Protein AF-A0A0B7MX35-F1 (afdb_monomer)

Sequence (330 aa):
MATKLFKTEFAVDMTCQSCVSDVTKILGKLPGVTSFDVDLNEKKVLVEGTAPPSAISRALKDTGRTVIVRGQGVPDGQGHSGAAVCIFDCYGTDPTATLPTGKSGLARFIQVDDETCLIDLTIQGLSPGKHGIHIHEAGDISEGWRSTGDHFNPTNVAHGDGVHDGHIGDLGNVIVDENGWGDLVVESSRVKVWDIIGRSIVVTEKEDDLKSTTTDGNSGDGILCGIIARSAGAFENTKLVCACSGNTLWEEAQATANTFIVTFKKDTPENVIDEHIKKVEDAGGKIEHRYNAAIKGFSYMGGESVSALSSSEHVESIEADGEVKTQTTA

Structure (mmCIF, N/CA/C/O backbone):
data_AF-A0A0B7MX35-F1
#
_entry.id   AF-A0A0B7MX35-F1
#
loop_
_atom_site.group_PDB
_atom_site.id
_atom_site.type_symbol
_atom_site.label_atom_id
_atom_site.label_alt_id
_atom_site.label_comp_id
_atom_site.label_asym_id
_atom_site.label_entity_id
_atom_site.label_seq_id
_atom_site.pdbx_PDB_ins_code
_atom_site.Cartn_x
_atom_site.Cartn_y
_atom_site.Cartn_z
_atom_site.occupancy
_atom_site.B_iso_or_equiv
_atom_site.auth_seq_id
_atom_site.auth_comp_id
_atom_site.auth_asym_id
_atom_site.auth_atom_id
_atom_site.pdbx_PDB_model_num
ATOM 1 N N . MET A 1 1 ? -10.286 -3.380 -8.061 1.00 66.44 1 MET A N 1
ATOM 2 C CA . MET A 1 1 ? -10.734 -4.669 -7.477 1.00 66.44 1 MET A CA 1
ATOM 3 C C . MET A 1 1 ? -9.957 -5.763 -8.171 1.00 66.44 1 MET A C 1
ATOM 5 O O . MET A 1 1 ? -9.753 -5.633 -9.372 1.00 66.44 1 MET A O 1
ATOM 9 N N . ALA A 1 2 ? -9.508 -6.776 -7.437 1.00 78.75 2 ALA A N 1
ATOM 10 C CA . ALA A 1 2 ? -8.747 -7.880 -8.019 1.00 78.75 2 ALA A CA 1
ATOM 11 C C . ALA A 1 2 ? -9.641 -8.787 -8.881 1.00 78.75 2 ALA A C 1
ATOM 13 O O . ALA A 1 2 ? -10.861 -8.826 -8.705 1.00 78.75 2 ALA A O 1
ATOM 14 N N . THR A 1 3 ? -9.040 -9.541 -9.795 1.00 82.38 3 THR A N 1
ATOM 15 C CA . THR A 1 3 ? -9.733 -10.582 -10.565 1.00 82.38 3 THR A CA 1
ATOM 16 C C . THR A 1 3 ? -9.728 -11.932 -9.845 1.00 82.38 3 THR A C 1
ATOM 18 O O . THR A 1 3 ? -10.625 -12.748 -10.062 1.00 82.38 3 THR A O 1
ATOM 21 N N . LYS A 1 4 ? -8.754 -12.153 -8.951 1.00 84.38 4 LYS A N 1
ATOM 22 C CA . LYS A 1 4 ? -8.566 -13.391 -8.182 1.00 84.38 4 LYS A CA 1
ATOM 23 C C . LYS A 1 4 ? -8.920 -13.208 -6.708 1.00 84.38 4 LYS A C 1
ATOM 25 O O . LYS A 1 4 ? -8.778 -12.118 -6.153 1.00 84.38 4 LYS A O 1
ATOM 30 N N . LEU A 1 5 ? -9.391 -14.290 -6.088 1.00 88.44 5 LEU A N 1
ATOM 31 C CA . LEU A 1 5 ? -9.735 -14.319 -4.668 1.00 88.44 5 LEU A CA 1
ATOM 32 C C . LEU A 1 5 ? -8.476 -14.394 -3.809 1.00 88.44 5 LEU A C 1
ATOM 34 O O . LEU A 1 5 ? -7.579 -15.192 -4.070 1.00 88.44 5 LEU A O 1
ATOM 38 N N . PHE A 1 6 ? -8.460 -13.612 -2.739 1.00 87.06 6 PHE A N 1
ATOM 39 C CA . PHE A 1 6 ? -7.441 -13.666 -1.702 1.00 87.06 6 PHE A CA 1
ATOM 40 C C . PHE A 1 6 ? -8.080 -13.470 -0.328 1.00 87.06 6 PHE A C 1
ATOM 42 O O . PHE A 1 6 ? -9.218 -13.011 -0.200 1.00 87.06 6 PHE A O 1
ATOM 49 N N . LYS A 1 7 ? -7.334 -13.842 0.708 1.00 89.19 7 LYS A N 1
ATOM 50 C CA . LYS A 1 7 ? -7.700 -13.692 2.111 1.00 89.19 7 LYS A CA 1
ATOM 51 C C . LYS A 1 7 ? -6.897 -12.560 2.738 1.00 89.19 7 LYS A C 1
ATOM 53 O O . LYS A 1 7 ? -5.682 -12.473 2.567 1.00 89.19 7 LYS A O 1
ATOM 58 N N . THR A 1 8 ? -7.569 -11.717 3.510 1.00 88.75 8 THR A N 1
ATOM 59 C CA . THR A 1 8 ? -6.928 -10.707 4.355 1.00 88.75 8 THR A CA 1
ATOM 60 C C . THR A 1 8 ? -7.377 -10.891 5.795 1.00 88.75 8 THR A C 1
ATOM 62 O O . THR A 1 8 ? -8.572 -10.963 6.080 1.00 88.75 8 THR A O 1
ATOM 65 N N . GLU A 1 9 ? -6.410 -10.969 6.700 1.00 89.56 9 GLU A N 1
ATOM 66 C CA . GLU A 1 9 ? -6.626 -11.048 8.138 1.00 89.56 9 GLU A CA 1
ATOM 67 C C . GLU A 1 9 ? -6.476 -9.661 8.769 1.00 89.56 9 GLU A C 1
ATOM 69 O O . GLU A 1 9 ? -5.469 -8.974 8.571 1.00 89.56 9 GLU A O 1
ATOM 74 N N . PHE A 1 10 ? -7.456 -9.276 9.579 1.00 89.88 10 PHE A N 1
ATOM 75 C CA . PHE A 1 10 ? -7.477 -8.039 10.346 1.00 89.88 10 PHE A CA 1
ATOM 76 C C . PHE A 1 10 ? -7.574 -8.341 11.844 1.00 89.88 10 PHE A C 1
ATOM 78 O O . PHE A 1 10 ? -8.371 -9.174 12.272 1.00 89.88 10 PHE A O 1
ATOM 85 N N . ALA A 1 11 ? -6.811 -7.616 12.657 1.00 86.81 11 ALA A N 1
ATOM 86 C CA . ALA A 1 11 ? -7.127 -7.405 14.061 1.00 86.81 11 ALA A CA 1
ATOM 87 C C . ALA A 1 11 ? -8.136 -6.262 14.150 1.00 86.81 11 ALA A C 1
ATOM 89 O O . ALA A 1 11 ? -7.863 -5.180 13.632 1.00 86.81 11 ALA A O 1
ATOM 90 N N . VAL A 1 12 ? -9.266 -6.475 14.812 1.00 88.75 12 VAL A N 1
ATOM 91 C CA . VAL A 1 12 ? -10.282 -5.438 15.013 1.00 88.75 12 VAL A CA 1
ATOM 92 C C . VAL A 1 12 ? -10.608 -5.373 16.491 1.00 88.75 12 VAL A C 1
ATOM 94 O O . VAL A 1 12 ? -10.972 -6.391 17.080 1.00 88.75 12 VAL A O 1
ATOM 97 N N . ASP A 1 13 ? -10.494 -4.193 17.101 1.00 86.31 13 ASP A N 1
ATOM 98 C CA . ASP A 1 13 ? -10.804 -4.046 18.521 1.00 86.31 13 ASP A CA 1
ATOM 99 C C . ASP A 1 13 ? -12.312 -4.199 18.779 1.00 86.31 13 ASP A C 1
ATOM 101 O O . ASP A 1 13 ? -13.117 -3.277 18.631 1.00 86.31 13 ASP A O 1
ATOM 105 N N . MET A 1 14 ? -12.705 -5.422 19.127 1.00 88.06 14 MET A N 1
ATOM 106 C CA . MET A 1 14 ? -14.073 -5.810 19.441 1.00 88.06 14 MET A CA 1
ATOM 107 C C . MET A 1 14 ? -14.132 -6.286 20.890 1.00 88.06 14 MET A C 1
ATOM 109 O O . MET A 1 14 ? -13.376 -7.161 21.305 1.00 88.06 14 MET A O 1
ATOM 113 N N . THR A 1 15 ? -15.044 -5.712 21.670 1.00 89.38 15 THR A N 1
ATOM 114 C CA . THR A 1 15 ? -15.202 -6.009 23.104 1.00 89.38 15 THR A CA 1
ATOM 115 C C . THR A 1 15 ? -16.541 -6.665 23.439 1.00 89.38 15 THR A C 1
ATOM 117 O O . THR A 1 15 ? -16.729 -7.132 24.560 1.00 89.38 15 THR A O 1
ATOM 120 N N . CYS A 1 16 ? -17.483 -6.722 22.493 1.00 90.38 16 CYS A N 1
ATOM 121 C CA . CYS A 1 16 ? -18.823 -7.261 22.717 1.00 90.38 16 CYS A CA 1
ATOM 122 C C . CYS A 1 16 ? -19.491 -7.756 21.422 1.00 90.38 16 CYS A C 1
ATOM 124 O O . CYS A 1 16 ? -19.027 -7.503 20.310 1.00 90.38 16 CYS A O 1
ATOM 126 N N . GLN A 1 17 ? -20.635 -8.433 21.561 1.00 93.25 17 GLN A N 1
ATOM 127 C CA . GLN A 1 17 ? -21.365 -9.013 20.428 1.00 93.25 17 GLN A CA 1
ATOM 128 C C . GLN A 1 17 ? -22.013 -7.967 19.502 1.00 93.25 17 GLN A C 1
ATOM 130 O O . GLN A 1 17 ? -22.212 -8.229 18.313 1.00 93.25 17 GLN A O 1
ATOM 135 N N . SER A 1 18 ? -22.322 -6.767 20.006 1.00 90.62 18 SER A N 1
ATOM 136 C CA . SER A 1 18 ? -22.762 -5.676 19.129 1.00 90.62 18 SER A CA 1
ATOM 137 C C . SER A 1 18 ? -21.633 -5.238 18.196 1.00 90.62 18 SER A C 1
ATOM 139 O O . SER A 1 18 ? -21.902 -4.977 17.029 1.00 90.62 18 SER A O 1
ATOM 141 N N . CYS A 1 19 ? -20.368 -5.290 18.642 1.00 88.88 19 CYS A N 1
ATOM 142 C CA . CYS A 1 19 ? -19.226 -5.034 17.764 1.00 88.88 19 CYS A CA 1
ATOM 143 C C . CYS A 1 19 ? -19.137 -6.016 16.602 1.00 88.88 19 CYS A C 1
ATOM 145 O O . CYS A 1 19 ? -18.967 -5.599 15.459 1.00 88.88 19 CYS A O 1
ATOM 147 N N . VAL A 1 20 ? -19.335 -7.304 16.881 1.00 93.31 20 VAL A N 1
ATOM 148 C CA . VAL A 1 20 ? -19.394 -8.341 15.843 1.00 93.31 20 VAL A CA 1
ATOM 149 C C . VAL A 1 20 ? -20.521 -8.056 14.849 1.00 93.31 20 VAL A C 1
ATOM 151 O O . VAL A 1 20 ? -20.347 -8.224 13.644 1.00 93.31 20 VAL A O 1
ATOM 154 N N . SER A 1 21 ? -21.672 -7.593 15.343 1.00 93.31 21 SER A N 1
ATOM 155 C CA . SER A 1 21 ? -22.841 -7.291 14.511 1.00 93.31 21 SER A CA 1
ATOM 156 C C . SER A 1 21 ? -22.592 -6.104 13.573 1.00 93.31 21 SER A C 1
ATOM 158 O O . SER A 1 21 ? -22.948 -6.176 12.397 1.00 93.31 21 SER A O 1
ATOM 160 N N . ASP A 1 22 ? -21.946 -5.043 14.063 1.00 93.19 22 ASP A N 1
ATOM 161 C CA . ASP A 1 22 ? -21.574 -3.873 13.258 1.00 93.19 22 ASP A CA 1
ATOM 162 C C . ASP A 1 22 ? -20.583 -4.249 12.147 1.00 93.19 22 ASP A C 1
ATOM 164 O O . ASP A 1 22 ? -20.803 -3.924 10.978 1.00 93.19 22 ASP A O 1
ATOM 168 N N . VAL A 1 23 ? -19.536 -5.001 12.506 1.00 94.12 23 VAL A N 1
ATOM 169 C CA . VAL A 1 23 ? -18.515 -5.510 11.576 1.00 94.12 23 VAL A CA 1
ATOM 170 C C . VAL A 1 23 ? -19.143 -6.417 10.511 1.00 94.12 23 VAL A C 1
ATOM 172 O O . VAL A 1 23 ? -18.937 -6.225 9.316 1.00 94.12 23 VAL A O 1
ATOM 175 N N . THR A 1 24 ? -19.989 -7.361 10.921 1.00 95.19 24 THR A N 1
ATOM 176 C CA . THR A 1 24 ? -20.702 -8.269 10.004 1.00 95.19 24 THR A CA 1
ATOM 177 C C . THR A 1 24 ? -21.581 -7.496 9.021 1.00 95.19 24 THR A C 1
ATOM 179 O O . THR A 1 24 ? -21.624 -7.799 7.828 1.00 95.19 24 THR A O 1
ATOM 182 N N . LYS A 1 25 ? -22.285 -6.467 9.507 1.00 94.94 25 LYS A N 1
ATOM 183 C CA . LYS A 1 25 ? -23.194 -5.654 8.695 1.00 94.94 25 LYS A CA 1
ATOM 184 C C . LYS A 1 25 ? -22.457 -4.834 7.639 1.00 94.94 25 LYS A C 1
ATOM 186 O O . LYS A 1 25 ? -23.005 -4.663 6.549 1.00 94.94 25 LYS A O 1
ATOM 191 N N . ILE A 1 26 ? -21.277 -4.298 7.958 1.00 95.12 26 ILE A N 1
ATOM 192 C CA . ILE A 1 26 ? -20.507 -3.492 7.006 1.00 95.12 26 ILE A CA 1
ATOM 193 C C . ILE A 1 26 ? -19.828 -4.376 5.957 1.00 95.12 26 ILE A C 1
ATOM 195 O O . ILE A 1 26 ? -19.959 -4.105 4.765 1.00 95.12 26 ILE A O 1
ATOM 199 N N . LEU A 1 27 ? -19.228 -5.497 6.376 1.00 94.81 27 LEU A N 1
ATOM 200 C CA . LEU A 1 27 ? -18.583 -6.452 5.470 1.00 94.81 27 LEU A CA 1
ATOM 201 C C . LEU A 1 27 ? -19.579 -7.103 4.510 1.00 94.81 27 LEU A C 1
ATOM 203 O O . LEU A 1 27 ? -19.301 -7.201 3.320 1.00 94.81 27 LEU A O 1
ATOM 207 N N . GLY A 1 28 ? -20.774 -7.466 4.988 1.00 93.56 28 GLY A N 1
ATOM 208 C CA . GLY A 1 28 ? -21.816 -8.067 4.148 1.00 93.56 28 GLY A CA 1
ATOM 209 C C . GLY A 1 28 ? -22.374 -7.146 3.056 1.00 93.56 28 GLY A C 1
ATOM 210 O O . GLY A 1 28 ? -23.102 -7.610 2.183 1.00 93.56 28 GLY A O 1
ATOM 211 N N . LYS A 1 29 ? -22.060 -5.846 3.097 1.00 94.06 29 LYS A N 1
ATOM 212 C CA . LYS A 1 29 ? -22.451 -4.866 2.073 1.00 94.06 29 LYS A CA 1
ATOM 213 C C . LYS A 1 29 ? -21.288 -4.417 1.198 1.00 94.06 29 LYS A C 1
ATOM 215 O O . LYS A 1 29 ? -21.526 -3.717 0.215 1.00 94.06 29 LYS A O 1
ATOM 220 N N . LEU A 1 30 ? -20.056 -4.756 1.570 1.00 93.44 30 LEU A N 1
ATOM 221 C CA . LEU A 1 30 ? -18.871 -4.247 0.903 1.00 93.44 30 LEU A CA 1
ATOM 222 C C . LEU A 1 30 ? -18.677 -4.980 -0.436 1.00 93.44 30 LEU A C 1
ATOM 224 O O . LEU A 1 30 ? -18.570 -6.210 -0.448 1.00 93.44 30 LEU A O 1
ATOM 228 N N . PRO A 1 31 ? -18.626 -4.264 -1.575 1.00 93.81 31 PRO A N 1
ATOM 229 C CA . PRO A 1 31 ? -18.385 -4.891 -2.867 1.00 93.81 31 PRO A CA 1
ATOM 230 C C . PRO A 1 31 ? -17.062 -5.657 -2.872 1.00 93.81 31 PRO A C 1
ATOM 232 O O . PRO A 1 31 ? -16.048 -5.156 -2.395 1.00 93.81 31 PRO A O 1
ATOM 235 N N . GLY A 1 32 ? -17.068 -6.858 -3.449 1.00 92.44 32 GLY A N 1
ATOM 236 C CA . GLY A 1 32 ? -15.868 -7.687 -3.584 1.00 92.44 32 GLY A CA 1
ATOM 237 C C . GLY A 1 32 ? -15.594 -8.585 -2.382 1.00 92.44 32 GLY A C 1
ATOM 238 O O . GLY A 1 32 ? -14.713 -9.430 -2.473 1.00 92.44 32 GLY A O 1
ATOM 239 N N . VAL A 1 33 ? -16.354 -8.475 -1.290 1.00 95.25 33 VAL A N 1
ATOM 240 C CA . VAL A 1 33 ? -16.328 -9.465 -0.206 1.00 95.25 33 VAL A CA 1
ATOM 241 C C . VAL A 1 33 ? -17.164 -10.678 -0.613 1.00 95.25 33 VAL A C 1
ATOM 243 O O . VAL A 1 33 ? -18.332 -10.543 -0.972 1.00 95.25 33 VAL A O 1
ATOM 246 N N . THR A 1 34 ? -16.561 -11.867 -0.570 1.00 94.25 34 THR A N 1
ATOM 247 C CA . THR A 1 34 ? -17.222 -13.141 -0.904 1.00 94.25 34 THR A CA 1
ATOM 248 C C . THR A 1 34 ? -17.648 -13.882 0.356 1.00 94.25 34 THR A C 1
ATOM 250 O O . THR A 1 34 ? -18.784 -14.340 0.462 1.00 94.25 34 THR A O 1
ATOM 253 N N . SER A 1 35 ? -16.751 -13.976 1.333 1.00 94.56 35 SER A N 1
ATOM 254 C CA . SER A 1 35 ? -17.028 -14.549 2.645 1.00 94.56 35 SER A CA 1
ATOM 255 C C . SER A 1 35 ? -16.177 -13.850 3.701 1.00 94.56 35 SER A C 1
ATOM 257 O O . SER A 1 35 ? -15.193 -13.174 3.393 1.00 94.56 35 SER A O 1
ATOM 259 N N . PHE A 1 36 ? -16.584 -13.964 4.959 1.00 96.12 36 PHE A N 1
ATOM 260 C CA . PHE A 1 36 ? -15.809 -13.455 6.078 1.00 96.12 36 PHE A CA 1
ATOM 261 C C . PHE A 1 36 ? -16.098 -14.266 7.340 1.00 96.12 36 PHE A C 1
ATOM 263 O O . PHE A 1 36 ? -17.183 -14.828 7.493 1.00 96.12 36 PHE A O 1
ATOM 270 N N . ASP A 1 37 ? -15.123 -14.297 8.239 1.00 94.50 37 ASP A N 1
ATOM 271 C CA . ASP A 1 37 ? -15.203 -14.914 9.557 1.00 94.50 37 ASP A CA 1
ATOM 272 C C . ASP A 1 37 ? -14.812 -13.882 10.620 1.00 94.50 37 ASP A C 1
ATOM 274 O O . ASP A 1 37 ? -13.835 -13.149 10.456 1.00 94.50 37 ASP A O 1
ATOM 278 N N . VAL A 1 38 ? -15.603 -13.788 11.688 1.00 95.12 38 VAL A N 1
ATOM 279 C CA . VAL A 1 38 ? -15.425 -12.794 12.755 1.00 95.12 38 VAL A CA 1
ATOM 280 C C . VAL A 1 38 ? -15.296 -13.520 14.083 1.00 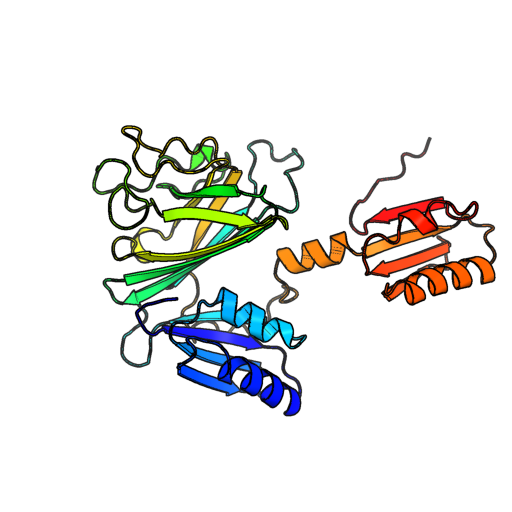95.12 38 VAL A C 1
ATOM 282 O O . VAL A 1 38 ? -16.271 -14.052 14.613 1.00 95.12 38 VAL A O 1
ATOM 285 N N . ASP A 1 39 ? -14.097 -13.475 14.652 1.00 90.69 39 ASP A N 1
ATOM 286 C CA . ASP A 1 39 ? -13.776 -14.071 15.940 1.00 90.69 39 ASP A CA 1
ATOM 287 C C . ASP A 1 39 ? -13.633 -12.978 17.007 1.00 90.69 39 ASP A C 1
ATOM 289 O O . ASP A 1 39 ? -12.690 -12.179 17.011 1.00 90.69 39 ASP A O 1
ATOM 293 N N . LEU A 1 40 ? -14.589 -12.945 17.938 1.00 90.31 40 LEU A N 1
ATOM 294 C CA . LEU A 1 40 ? -14.584 -12.006 19.059 1.00 90.31 40 LEU A CA 1
ATOM 295 C C . LEU A 1 40 ? -13.503 -12.334 20.099 1.00 90.31 40 LEU A C 1
ATOM 297 O O . LEU A 1 40 ? -12.947 -11.417 20.699 1.00 90.31 40 LEU A O 1
ATOM 301 N N . ASN A 1 41 ? -13.201 -13.616 20.319 1.00 87.81 41 ASN A N 1
ATOM 302 C CA . ASN A 1 41 ? -12.236 -14.038 21.335 1.00 87.81 41 ASN A CA 1
ATOM 303 C C . ASN A 1 41 ? -10.815 -13.662 20.915 1.00 87.81 41 ASN A C 1
ATOM 305 O O . ASN A 1 41 ? -10.027 -13.183 21.728 1.00 87.81 41 ASN A O 1
ATOM 309 N N . GLU A 1 42 ? -10.510 -13.840 19.631 1.00 85.81 42 GLU A N 1
ATOM 310 C CA . GLU A 1 42 ? -9.208 -13.495 19.058 1.00 85.81 42 GLU A CA 1
ATOM 311 C C . GLU A 1 42 ? -9.124 -12.047 18.557 1.00 85.81 42 GLU A C 1
ATOM 313 O O . GLU A 1 42 ? -8.050 -11.604 18.132 1.00 85.81 42 GLU A O 1
ATOM 318 N N . LYS A 1 43 ? -10.241 -11.301 18.616 1.00 88.56 43 LYS A N 1
ATOM 319 C CA . LYS A 1 43 ? -10.383 -9.952 18.045 1.00 88.56 43 LYS A CA 1
ATOM 320 C C . LYS A 1 43 ? -9.934 -9.915 16.582 1.00 88.56 43 LYS A C 1
ATOM 322 O O . LYS A 1 43 ? -9.171 -9.042 16.163 1.00 88.56 43 LYS A O 1
ATOM 327 N N . LYS A 1 44 ? -10.370 -10.916 15.820 1.00 90.44 44 LYS A N 1
ATOM 328 C CA . LYS A 1 44 ? -9.879 -11.233 14.480 1.00 90.44 44 LYS A CA 1
ATOM 329 C C . LYS A 1 44 ? -11.026 -11.212 13.480 1.00 90.44 44 LYS A C 1
ATOM 331 O O . LYS A 1 44 ? -12.123 -11.680 13.767 1.00 90.44 44 LYS A O 1
ATOM 336 N N . VAL A 1 45 ? -10.755 -10.681 12.298 1.00 93.12 45 VAL A N 1
ATOM 337 C CA . VAL A 1 45 ? -11.662 -10.696 11.155 1.00 93.12 45 VAL A CA 1
ATOM 338 C C . VAL A 1 45 ? -10.890 -11.220 9.957 1.00 93.12 45 VAL A C 1
ATOM 340 O O . VAL A 1 45 ? -9.894 -10.624 9.552 1.00 93.12 45 VAL A O 1
ATOM 343 N N . LEU A 1 46 ? -11.339 -12.329 9.388 1.00 92.44 46 LEU A N 1
ATOM 344 C CA . LEU A 1 46 ? -10.808 -12.873 8.146 1.00 92.44 46 LEU A CA 1
ATOM 345 C C . LEU A 1 46 ? -11.783 -12.542 7.023 1.00 92.44 46 LEU A C 1
ATOM 347 O O . LEU A 1 46 ? -12.962 -12.858 7.129 1.00 92.44 46 LEU A O 1
ATOM 351 N N . VAL A 1 47 ? -11.303 -11.926 5.950 1.00 93.31 47 VAL A N 1
ATOM 352 C CA . VAL A 1 47 ? -12.124 -11.584 4.783 1.00 93.31 47 VAL A CA 1
ATOM 353 C C . VAL A 1 47 ? -11.552 -12.273 3.558 1.00 93.31 47 VAL A C 1
ATOM 355 O O . VAL A 1 47 ? -10.362 -12.141 3.285 1.00 93.31 47 VAL A O 1
ATOM 358 N N . GLU A 1 48 ? -12.396 -12.980 2.815 1.00 92.81 48 GLU A N 1
ATOM 359 C CA . GLU A 1 48 ? -12.065 -13.566 1.519 1.00 92.81 48 GLU A CA 1
ATOM 360 C C . GLU A 1 48 ? -12.832 -12.843 0.413 1.00 92.81 48 GLU A C 1
ATOM 362 O O . GLU A 1 48 ? -14.046 -12.618 0.507 1.00 92.81 48 GLU A O 1
ATOM 367 N N . GLY A 1 49 ? -12.131 -12.465 -0.651 1.00 92.12 49 GLY A N 1
ATOM 368 C CA . GLY A 1 49 ? -12.742 -11.720 -1.737 1.00 92.12 49 GLY A CA 1
ATOM 369 C C . GLY A 1 49 ? -11.748 -11.124 -2.722 1.00 92.12 49 GLY A C 1
ATOM 370 O O . GLY A 1 49 ? -10.588 -11.516 -2.783 1.00 92.12 49 GLY A O 1
ATOM 371 N N . THR A 1 50 ? -12.238 -10.161 -3.495 1.00 92.00 50 THR A N 1
ATOM 372 C CA . THR A 1 50 ? -11.487 -9.335 -4.452 1.00 92.00 50 THR A CA 1
ATOM 373 C C . THR A 1 50 ? -11.364 -7.872 -4.011 1.00 92.00 50 THR A C 1
ATOM 375 O O . THR A 1 50 ? -10.753 -7.049 -4.708 1.00 92.00 50 THR A O 1
ATOM 378 N N . ALA A 1 51 ? -11.977 -7.535 -2.872 1.00 90.69 51 ALA A N 1
ATOM 379 C CA . ALA A 1 51 ? -11.969 -6.201 -2.292 1.00 90.69 51 ALA A CA 1
ATOM 380 C C . ALA A 1 51 ? -10.562 -5.829 -1.791 1.00 90.69 51 ALA A C 1
ATOM 382 O O . ALA A 1 51 ? -9.972 -6.609 -1.041 1.00 90.69 51 ALA A O 1
ATOM 383 N N . PRO A 1 52 ? -10.029 -4.646 -2.149 1.00 87.75 52 PRO A N 1
ATOM 384 C CA . PRO A 1 52 ? -8.724 -4.202 -1.675 1.00 87.75 52 PRO A CA 1
ATOM 385 C C . PRO A 1 52 ? -8.647 -4.146 -0.136 1.00 87.75 52 PRO A C 1
ATOM 387 O O . PRO A 1 52 ? -9.597 -3.686 0.508 1.00 87.75 52 PRO A O 1
ATOM 390 N N . PRO A 1 53 ? -7.523 -4.566 0.469 1.00 87.25 53 PRO A N 1
ATOM 391 C CA . PRO A 1 53 ? -7.279 -4.464 1.909 1.00 87.25 53 PRO A CA 1
ATOM 392 C C . PRO A 1 53 ? -7.513 -3.059 2.477 1.00 87.25 53 PRO A C 1
ATOM 394 O O . PRO A 1 53 ? -8.087 -2.928 3.558 1.00 87.25 53 PRO A O 1
ATOM 397 N N . SER A 1 54 ? -7.105 -2.016 1.753 1.00 84.94 54 SER A N 1
ATOM 398 C CA . SER A 1 54 ? -7.336 -0.605 2.080 1.00 84.94 54 SER A CA 1
ATOM 399 C C . SER A 1 54 ? -8.827 -0.271 2.196 1.00 84.94 54 SER A C 1
ATOM 401 O O . SER A 1 54 ? -9.256 0.305 3.199 1.00 84.94 54 SER A O 1
ATOM 403 N N . ALA A 1 55 ? -9.637 -0.713 1.231 1.00 88.75 55 ALA A N 1
ATOM 404 C CA . ALA A 1 55 ? -11.085 -0.516 1.221 1.00 88.75 55 ALA A CA 1
ATOM 405 C C . ALA A 1 55 ? -11.777 -1.245 2.385 1.00 88.75 55 ALA A C 1
ATOM 407 O O . ALA A 1 55 ? -12.635 -0.666 3.053 1.00 88.75 55 ALA A O 1
ATOM 408 N N . ILE A 1 56 ? -11.374 -2.489 2.670 1.00 91.38 56 ILE A N 1
ATOM 409 C CA . ILE A 1 56 ? -11.896 -3.255 3.813 1.00 91.38 56 ILE A CA 1
ATOM 410 C C . ILE A 1 56 ? -11.495 -2.585 5.133 1.00 91.38 56 ILE A C 1
ATOM 412 O O . ILE A 1 56 ? -12.337 -2.400 6.008 1.00 91.38 56 ILE A O 1
ATOM 416 N N . SER A 1 57 ? -10.228 -2.186 5.269 1.00 87.81 57 SER A N 1
ATOM 417 C CA . SER A 1 57 ? -9.710 -1.502 6.458 1.00 87.81 57 SER A CA 1
ATOM 418 C C . SER A 1 57 ? -10.495 -0.224 6.748 1.00 87.81 57 SER A C 1
ATOM 420 O O . SER A 1 57 ? -10.963 -0.035 7.869 1.00 87.81 57 SER A O 1
ATOM 422 N N . ARG A 1 58 ? -10.724 0.614 5.728 1.00 86.25 58 ARG A N 1
ATOM 423 C CA . ARG A 1 58 ? -11.520 1.842 5.848 1.00 86.25 58 ARG A CA 1
ATOM 424 C C . ARG A 1 58 ? -12.953 1.547 6.287 1.00 86.25 58 ARG A C 1
ATOM 426 O O . ARG A 1 58 ? -13.414 2.113 7.271 1.00 86.25 58 ARG A O 1
ATOM 433 N N . ALA A 1 59 ? -13.613 0.594 5.633 1.00 90.12 59 ALA A N 1
ATOM 434 C CA . ALA A 1 59 ? -14.972 0.197 5.986 1.00 90.12 59 ALA A CA 1
ATOM 435 C C . ALA A 1 59 ? -15.072 -0.326 7.432 1.00 90.12 59 ALA A C 1
ATOM 437 O O . ALA A 1 59 ? -16.026 -0.028 8.143 1.00 90.12 59 ALA A O 1
ATOM 438 N N . LEU A 1 60 ? -14.082 -1.084 7.908 1.00 89.69 60 LEU A N 1
ATOM 439 C CA . LEU A 1 60 ? -14.045 -1.546 9.297 1.00 89.69 60 LEU A CA 1
ATOM 440 C C . LEU A 1 60 ? -13.804 -0.391 10.283 1.00 89.69 60 LEU A C 1
ATOM 442 O O . LEU A 1 60 ? -14.411 -0.370 11.357 1.00 89.69 60 LEU A O 1
ATOM 446 N N . LYS A 1 61 ? -12.966 0.583 9.923 1.00 84.62 61 LYS A N 1
ATOM 447 C CA . LYS A 1 61 ? -12.680 1.774 10.739 1.00 84.62 61 LYS A CA 1
ATOM 448 C C . LYS A 1 61 ? -13.867 2.722 10.855 1.00 84.62 61 LYS A C 1
ATOM 450 O O . LYS A 1 61 ? -14.072 3.271 11.933 1.00 84.62 61 LYS A O 1
ATOM 455 N N . ASP A 1 62 ? -14.714 2.819 9.828 1.00 87.00 62 ASP A N 1
ATOM 456 C CA . ASP A 1 62 ? -15.975 3.586 9.868 1.00 87.00 62 ASP A CA 1
ATOM 457 C C . ASP A 1 62 ? -16.920 3.115 10.986 1.00 87.00 62 ASP A C 1
ATOM 459 O O . ASP A 1 62 ? -17.856 3.810 11.380 1.00 87.00 62 ASP A O 1
ATOM 463 N N . THR A 1 63 ? -16.666 1.929 11.541 1.00 86.44 63 THR A N 1
ATOM 464 C CA . THR A 1 63 ? -17.383 1.420 12.706 1.00 86.44 63 THR A CA 1
ATOM 465 C C . THR A 1 63 ? -16.858 1.955 14.052 1.00 86.44 63 THR A C 1
ATOM 467 O O . THR A 1 63 ? -17.350 1.540 15.102 1.00 86.44 63 THR A O 1
ATOM 470 N N . GLY A 1 64 ? -15.877 2.866 14.037 1.00 81.94 64 GLY A N 1
ATOM 471 C CA . GLY A 1 64 ? -15.259 3.483 15.216 1.00 81.94 64 GLY A CA 1
ATOM 472 C C . GLY A 1 64 ? -14.249 2.585 15.933 1.00 81.94 64 GLY A C 1
ATOM 473 O O . GLY A 1 64 ? -14.031 2.745 17.132 1.00 81.94 64 GLY A O 1
ATOM 474 N N . ARG A 1 65 ? -13.686 1.596 15.230 1.00 83.25 65 ARG A N 1
ATOM 475 C CA . ARG A 1 65 ? -12.811 0.564 15.805 1.00 83.25 65 ARG A CA 1
ATOM 476 C C . ARG A 1 65 ? -11.390 0.699 15.287 1.00 83.25 65 ARG A C 1
ATOM 478 O O . ARG A 1 65 ? -11.178 1.017 14.120 1.00 83.25 65 ARG A O 1
ATOM 485 N N . THR A 1 66 ? -10.424 0.370 16.138 1.00 80.44 66 THR A N 1
ATOM 486 C CA . THR A 1 66 ? -9.032 0.200 15.721 1.00 80.44 66 THR A CA 1
ATOM 487 C C . THR A 1 66 ? -8.914 -1.061 14.872 1.00 80.44 66 THR A C 1
ATOM 489 O O . THR A 1 66 ? -9.345 -2.140 15.291 1.00 80.44 66 THR A O 1
ATOM 492 N N . VAL A 1 67 ? -8.341 -0.921 13.675 1.00 83.19 67 VAL A N 1
ATOM 493 C CA . VAL A 1 67 ? -8.225 -1.993 12.679 1.00 83.19 67 VAL A CA 1
ATOM 494 C C . VAL A 1 67 ? -6.787 -2.083 12.196 1.00 83.19 67 VAL A C 1
ATOM 496 O O . VAL A 1 67 ? -6.232 -1.108 11.692 1.00 83.19 67 VAL A O 1
ATOM 499 N N . ILE A 1 68 ? -6.203 -3.274 12.298 1.00 80.75 68 ILE A N 1
ATOM 500 C CA . ILE A 1 68 ? -4.824 -3.553 11.895 1.00 80.75 68 ILE A CA 1
ATOM 501 C C . ILE A 1 68 ? -4.831 -4.718 10.913 1.00 80.75 68 ILE A C 1
ATOM 503 O O . ILE A 1 68 ? -5.320 -5.793 11.241 1.00 80.75 68 ILE A O 1
ATOM 507 N N . VAL A 1 69 ? -4.239 -4.553 9.733 1.00 83.50 69 VAL A N 1
ATOM 508 C CA . VAL A 1 69 ? -4.008 -5.681 8.814 1.00 83.50 69 VAL A CA 1
ATOM 509 C C . VAL A 1 69 ? -2.896 -6.562 9.391 1.00 83.50 69 VAL A C 1
ATOM 511 O O . VAL A 1 69 ? -1.768 -6.093 9.550 1.00 83.50 69 VAL A O 1
ATOM 514 N N . ARG A 1 70 ? -3.204 -7.822 9.715 1.00 78.81 70 ARG A N 1
ATOM 515 C CA . ARG A 1 70 ? -2.262 -8.783 10.318 1.00 78.81 70 ARG A CA 1
ATOM 516 C C . ARG A 1 70 ? -1.520 -9.630 9.302 1.00 78.81 70 ARG A C 1
ATOM 518 O O . ARG A 1 70 ? -0.349 -9.933 9.524 1.00 78.81 70 ARG A O 1
ATOM 525 N N . GLY A 1 71 ? -2.188 -9.990 8.214 1.00 78.19 71 GLY A N 1
ATOM 526 C CA . GLY A 1 71 ? -1.609 -10.845 7.195 1.00 78.19 71 GLY A CA 1
ATOM 527 C C . GLY A 1 71 ? -2.497 -10.960 5.970 1.00 78.19 71 GLY A C 1
ATOM 528 O O . GLY A 1 71 ? -3.690 -10.656 6.002 1.00 78.19 71 GLY A O 1
ATOM 529 N N . GLN A 1 72 ? -1.883 -11.371 4.873 1.00 79.75 72 GLN A N 1
ATOM 530 C CA . GLN A 1 72 ? -2.525 -11.542 3.577 1.00 79.75 72 GLN A CA 1
ATOM 531 C C . GLN A 1 72 ? -2.115 -12.886 2.998 1.00 79.75 72 GLN A C 1
ATOM 533 O O . GLN A 1 72 ? -0.988 -13.332 3.193 1.00 79.75 72 GLN A O 1
ATOM 538 N N . GLY A 1 73 ? -3.026 -13.562 2.318 1.00 79.50 73 GLY A N 1
ATOM 539 C CA . GLY A 1 73 ? -2.746 -14.881 1.777 1.00 79.50 73 GLY A CA 1
ATOM 540 C C . GLY A 1 73 ? -3.763 -15.308 0.741 1.00 79.50 73 GLY A C 1
ATOM 541 O O . GLY A 1 73 ? -4.682 -14.569 0.396 1.00 79.50 73 GLY A O 1
ATOM 542 N N . VAL A 1 74 ? -3.593 -16.525 0.254 1.00 77.88 74 VAL A N 1
ATOM 543 C CA . VAL A 1 74 ? -4.509 -17.161 -0.694 1.00 77.88 74 VAL A CA 1
ATOM 544 C C . VAL A 1 74 ? -5.490 -18.080 0.042 1.00 77.88 74 VAL A C 1
ATOM 546 O O . VAL A 1 74 ? -5.252 -18.425 1.206 1.00 77.88 74 VAL A O 1
ATOM 549 N N . PRO A 1 75 ? -6.603 -18.483 -0.593 1.00 72.00 75 PRO A N 1
ATOM 550 C CA . PRO A 1 75 ? -7.509 -19.476 -0.029 1.00 72.00 75 PRO A CA 1
ATOM 551 C C . PRO A 1 75 ? -6.827 -20.819 0.287 1.00 72.00 75 PRO A C 1
ATOM 553 O O . PRO A 1 75 ? -5.761 -21.150 -0.239 1.00 72.00 75 PRO A O 1
ATOM 556 N N . ASP A 1 76 ? -7.449 -21.601 1.172 1.00 66.19 76 ASP A N 1
ATOM 557 C CA . ASP A 1 76 ? -6.827 -22.793 1.759 1.00 66.19 76 ASP A CA 1
ATOM 558 C C . ASP A 1 76 ? -6.419 -23.818 0.689 1.00 66.19 76 ASP A C 1
ATOM 560 O O . ASP A 1 76 ? -7.170 -24.113 -0.241 1.00 66.19 76 ASP A O 1
ATOM 564 N N . GLY A 1 77 ? -5.220 -24.388 0.843 1.00 57.81 77 GLY A N 1
ATOM 565 C CA . GLY A 1 77 ? -4.684 -25.419 -0.051 1.00 57.81 77 GLY A CA 1
ATOM 566 C C . GLY A 1 77 ? -3.867 -24.910 -1.243 1.00 57.81 77 GLY A C 1
ATOM 567 O O . GLY A 1 77 ? -3.314 -25.742 -1.957 1.00 57.81 77 GLY A O 1
ATOM 568 N N . GLN A 1 78 ? -3.737 -23.591 -1.442 1.00 57.94 78 GLN A N 1
ATOM 569 C CA . GLN A 1 78 ? -2.941 -23.024 -2.547 1.00 57.94 78 GLN A CA 1
ATOM 570 C C . GLN A 1 78 ? -1.496 -22.640 -2.173 1.00 57.94 78 GLN A C 1
ATOM 572 O O . GLN A 1 78 ? -0.689 -22.418 -3.065 1.00 57.94 78 GLN A O 1
ATOM 577 N N . GLY A 1 79 ? -1.122 -22.666 -0.886 1.00 54.66 79 GLY A N 1
ATOM 578 C CA . GLY A 1 79 ? 0.222 -22.271 -0.434 1.00 54.66 79 GLY A CA 1
ATOM 579 C C . GLY A 1 79 ? 0.448 -20.755 -0.528 1.00 54.66 79 GLY A C 1
ATOM 580 O O . GLY A 1 79 ? -0.090 -20.079 -1.388 1.00 54.66 79 GLY A O 1
ATOM 581 N N . HIS A 1 80 ? 1.195 -20.169 0.401 1.00 59.94 80 HIS A N 1
ATOM 582 C CA . HIS A 1 80 ? 1.442 -18.724 0.437 1.00 59.94 80 HIS A CA 1
ATOM 583 C C . HIS A 1 80 ? 2.600 -18.374 -0.511 1.00 59.94 80 HIS A C 1
ATOM 585 O O . HIS A 1 80 ? 3.760 -18.595 -0.173 1.00 59.94 80 HIS A O 1
ATOM 591 N N . SER A 1 81 ? 2.302 -17.799 -1.681 1.00 65.75 81 SER A N 1
ATOM 592 C CA . SER A 1 81 ? 3.325 -17.410 -2.674 1.00 65.75 81 SER A CA 1
ATOM 593 C C . SER A 1 81 ? 4.064 -16.098 -2.334 1.00 65.75 81 SER A C 1
ATOM 595 O O . SER A 1 81 ? 4.945 -15.668 -3.075 1.00 65.75 81 SER A O 1
ATOM 597 N N . GLY A 1 82 ? 3.757 -15.475 -1.188 1.00 82.94 82 GLY A N 1
ATOM 598 C CA . GLY A 1 82 ? 4.508 -14.355 -0.611 1.00 82.94 82 GLY A CA 1
ATOM 599 C C . GLY A 1 82 ? 3.675 -13.093 -0.372 1.00 82.94 82 GLY A C 1
ATOM 600 O O . GLY A 1 82 ? 2.823 -12.726 -1.180 1.00 82.94 82 GLY A O 1
ATOM 601 N N . ALA A 1 83 ? 3.958 -12.404 0.736 1.00 88.19 83 ALA A N 1
ATOM 602 C CA . ALA A 1 83 ? 3.414 -11.088 1.053 1.00 88.19 83 ALA A CA 1
ATOM 603 C C . ALA A 1 83 ? 4.550 -10.100 1.354 1.00 88.19 83 ALA A C 1
ATOM 605 O O . ALA A 1 83 ? 5.556 -10.447 1.986 1.00 88.19 83 ALA A O 1
ATOM 606 N N . ALA A 1 84 ? 4.389 -8.854 0.919 1.00 91.69 84 ALA A N 1
ATOM 607 C CA . ALA A 1 84 ? 5.330 -7.779 1.207 1.00 91.69 84 ALA A CA 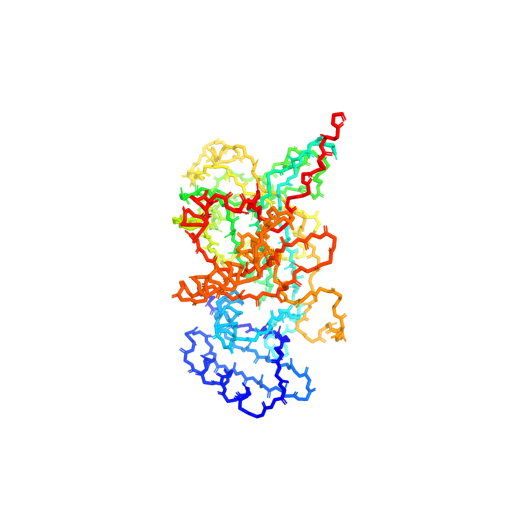1
ATOM 608 C C . ALA A 1 84 ? 4.604 -6.475 1.534 1.00 91.69 84 ALA A C 1
ATOM 610 O O . ALA A 1 84 ? 3.430 -6.280 1.220 1.00 91.69 84 ALA A O 1
ATOM 611 N N . VAL A 1 85 ? 5.310 -5.586 2.219 1.00 92.69 85 VAL A N 1
ATOM 612 C CA . VAL A 1 85 ? 4.811 -4.273 2.607 1.00 92.69 85 VAL A CA 1
ATOM 613 C C . VAL A 1 85 ? 5.903 -3.240 2.393 1.00 92.69 85 VAL A C 1
ATOM 615 O O . VAL A 1 85 ? 7.067 -3.492 2.693 1.00 92.69 85 VAL A O 1
ATOM 618 N N . CYS A 1 86 ? 5.528 -2.077 1.887 1.00 93.56 86 CYS A N 1
ATOM 619 C CA . CYS A 1 86 ? 6.410 -0.933 1.750 1.00 93.56 86 CYS A CA 1
ATOM 620 C C . CYS A 1 86 ? 5.753 0.255 2.438 1.00 93.56 86 CYS A C 1
ATOM 622 O O . CYS A 1 86 ? 4.653 0.650 2.060 1.00 93.56 86 CYS A O 1
ATOM 624 N N . ILE A 1 87 ? 6.421 0.807 3.446 1.00 91.19 87 ILE A N 1
ATOM 625 C CA . ILE A 1 87 ? 6.084 2.119 3.998 1.00 91.19 87 ILE A CA 1
ATOM 626 C C . ILE A 1 87 ? 7.023 3.092 3.304 1.00 91.19 87 ILE A C 1
ATOM 628 O O . ILE A 1 87 ? 8.233 2.874 3.337 1.00 91.19 87 ILE A O 1
ATOM 632 N N . PHE A 1 88 ? 6.476 4.102 2.641 1.00 88.38 88 PHE A N 1
ATOM 633 C CA . PHE A 1 88 ? 7.274 5.111 1.956 1.00 88.38 88 PHE A CA 1
ATOM 634 C C . PHE A 1 88 ? 6.978 6.496 2.516 1.00 88.38 88 PHE A C 1
ATOM 636 O O . PHE A 1 88 ? 5.832 6.845 2.804 1.00 88.38 88 PHE A O 1
ATOM 643 N N . ASP A 1 89 ? 8.048 7.256 2.695 1.00 89.81 89 ASP A N 1
ATOM 644 C CA . ASP A 1 89 ? 8.078 8.539 3.389 1.00 89.81 89 ASP A CA 1
ATOM 645 C C . ASP A 1 89 ? 9.038 9.483 2.649 1.00 89.81 89 ASP A C 1
ATOM 647 O O . ASP A 1 89 ? 9.735 9.085 1.705 1.00 89.81 89 ASP A O 1
ATOM 651 N N . CYS A 1 90 ? 9.066 10.748 3.052 1.00 85.75 90 CYS A N 1
ATOM 652 C CA . CYS A 1 90 ? 10.086 11.680 2.613 1.00 85.75 90 CYS A CA 1
ATOM 653 C C . CYS A 1 90 ? 11.416 11.311 3.280 1.00 85.75 90 CYS A C 1
ATOM 655 O O . CYS A 1 90 ? 11.521 11.275 4.501 1.00 85.75 90 CYS A O 1
ATOM 657 N N . TYR A 1 91 ? 12.455 11.102 2.475 1.00 79.56 91 TYR A N 1
ATOM 658 C CA . TYR A 1 91 ? 13.822 10.889 2.946 1.00 79.56 91 TYR A CA 1
ATOM 659 C C . TYR A 1 91 ? 14.736 11.960 2.354 1.00 79.56 91 TYR A C 1
ATOM 661 O O . TYR A 1 91 ? 14.606 12.329 1.185 1.00 79.56 91 TYR A O 1
ATOM 669 N N . GLY A 1 92 ? 15.660 12.470 3.164 1.00 68.06 92 GLY A N 1
ATOM 670 C CA . GLY A 1 92 ? 16.627 13.486 2.760 1.00 68.06 92 GLY A CA 1
ATOM 671 C C . GLY A 1 92 ? 18.045 13.086 3.130 1.00 68.06 92 GLY A C 1
ATOM 672 O O . GLY A 1 92 ? 18.270 12.299 4.043 1.00 68.06 92 GLY A O 1
ATOM 673 N N . THR A 1 93 ? 19.001 13.658 2.407 1.00 64.25 93 THR A N 1
ATOM 674 C CA . THR A 1 93 ? 20.441 13.408 2.565 1.00 64.25 93 THR A CA 1
ATOM 675 C C . THR A 1 93 ? 21.034 14.055 3.817 1.00 64.25 93 THR A C 1
ATOM 677 O O . THR A 1 93 ? 22.124 13.689 4.246 1.00 64.25 93 THR A O 1
ATOM 680 N N . ASP A 1 94 ? 20.353 15.053 4.383 1.00 67.69 94 ASP A N 1
ATOM 681 C CA . ASP A 1 94 ? 20.781 15.746 5.595 1.00 67.69 94 ASP A CA 1
ATOM 682 C C . ASP A 1 94 ? 20.007 15.196 6.806 1.00 67.69 94 ASP A C 1
ATOM 684 O O . ASP A 1 94 ? 18.817 15.490 6.945 1.00 67.69 94 ASP A O 1
ATOM 688 N N . PRO A 1 95 ? 20.653 14.433 7.708 1.00 62.88 95 PRO A N 1
ATOM 689 C CA . PRO A 1 95 ? 19.997 13.878 8.892 1.00 62.88 95 PRO A CA 1
ATOM 690 C C . PRO A 1 95 ? 19.579 14.949 9.913 1.00 62.88 95 PRO A C 1
ATOM 692 O O . PRO A 1 95 ? 18.908 14.628 10.892 1.00 62.88 95 PRO A O 1
ATOM 695 N N . THR A 1 96 ? 20.002 16.204 9.727 1.00 62.53 96 THR A N 1
ATOM 696 C CA . THR A 1 96 ? 19.630 17.349 10.567 1.00 62.53 96 THR A CA 1
ATOM 697 C C . THR A 1 96 ? 18.535 18.218 9.949 1.00 62.53 96 THR A C 1
ATOM 699 O O . THR A 1 96 ? 17.991 19.084 10.636 1.00 62.53 96 THR A O 1
ATOM 702 N N . ALA A 1 97 ? 18.184 17.987 8.680 1.00 66.69 97 ALA A N 1
ATOM 703 C CA . ALA A 1 97 ? 17.126 18.728 8.018 1.00 66.69 97 ALA A CA 1
ATOM 704 C C . ALA A 1 97 ? 15.750 18.255 8.496 1.00 66.69 97 ALA A C 1
ATOM 706 O O . ALA A 1 97 ? 15.455 17.061 8.541 1.00 66.69 97 ALA A O 1
ATOM 707 N N . THR A 1 98 ? 14.872 19.211 8.794 1.00 66.25 98 THR A N 1
ATOM 708 C CA . THR A 1 98 ? 13.454 18.923 9.000 1.00 66.25 98 THR A CA 1
ATOM 709 C C . THR A 1 98 ? 12.851 18.484 7.671 1.00 66.25 98 THR A C 1
ATOM 711 O O . THR A 1 98 ? 12.728 19.283 6.740 1.00 66.25 98 THR A O 1
ATOM 714 N N . LEU A 1 99 ? 12.491 17.207 7.576 1.00 67.56 99 LEU A N 1
ATOM 715 C CA . LEU A 1 99 ? 11.813 16.665 6.405 1.00 67.56 99 LEU A CA 1
ATOM 716 C C . LEU A 1 99 ? 10.365 17.170 6.352 1.00 67.56 99 LEU A C 1
ATOM 718 O O . LEU A 1 99 ? 9.782 17.450 7.403 1.00 67.56 99 LEU A O 1
ATOM 722 N N . PRO A 1 100 ? 9.772 17.300 5.151 1.00 68.44 100 PRO A N 1
ATOM 723 C CA . PRO A 1 100 ? 8.355 17.607 5.022 1.00 68.44 100 PRO A CA 1
ATOM 724 C C . PRO A 1 100 ? 7.537 16.568 5.790 1.00 68.44 100 PRO A C 1
ATOM 726 O O . PRO A 1 100 ? 7.549 15.389 5.449 1.00 68.44 100 PRO A O 1
ATOM 729 N N . THR A 1 101 ? 6.842 17.000 6.835 1.00 68.12 101 THR A N 1
ATOM 730 C CA . THR A 1 101 ? 5.948 16.138 7.605 1.00 68.12 101 THR A CA 1
ATOM 731 C C . THR A 1 101 ? 4.575 16.074 6.935 1.00 68.12 101 THR A C 1
ATOM 733 O O . THR A 1 101 ? 4.180 16.971 6.188 1.00 68.12 101 THR A O 1
ATOM 736 N N . GLY A 1 102 ? 3.840 14.987 7.174 1.00 74.38 102 GLY A N 1
ATOM 737 C CA . GLY A 1 102 ? 2.473 14.819 6.669 1.00 74.38 102 GLY A CA 1
ATOM 738 C C . GLY A 1 102 ? 2.354 14.225 5.262 1.00 74.38 102 GLY A C 1
ATOM 739 O O . GLY A 1 102 ? 1.232 14.071 4.787 1.00 74.38 102 GLY A O 1
ATOM 740 N N . LYS A 1 103 ? 3.467 13.847 4.615 1.00 86.00 103 LYS A N 1
ATOM 741 C CA . LYS A 1 103 ? 3.475 13.099 3.347 1.00 86.00 103 LYS A CA 1
ATOM 742 C C . LYS A 1 103 ? 3.951 11.680 3.585 1.00 86.00 103 LYS A C 1
ATOM 744 O O . LYS A 1 103 ? 5.041 11.488 4.097 1.00 86.00 103 LYS A O 1
ATOM 749 N N . SER A 1 104 ? 3.154 10.688 3.220 1.00 88.69 104 SER A N 1
ATOM 750 C CA . SER A 1 104 ? 3.559 9.286 3.349 1.00 88.69 104 SER A CA 1
ATOM 751 C C . SER A 1 104 ? 2.650 8.385 2.527 1.00 88.69 104 SER A C 1
ATOM 753 O O . SER A 1 104 ? 1.603 8.806 2.030 1.00 88.69 104 SER A O 1
ATOM 755 N N . GLY A 1 105 ? 3.016 7.115 2.426 1.00 89.56 105 GLY A N 1
ATOM 756 C CA . GLY A 1 105 ? 2.090 6.102 1.968 1.00 89.56 105 GLY A CA 1
ATOM 757 C C . GLY A 1 105 ? 2.498 4.685 2.333 1.00 89.56 105 GLY A C 1
ATOM 758 O O . GLY A 1 105 ? 3.505 4.423 2.995 1.00 89.56 105 GLY A O 1
ATOM 759 N N . LEU A 1 106 ? 1.632 3.765 1.936 1.00 90.25 106 LEU A N 1
ATOM 760 C CA . LEU A 1 106 ? 1.733 2.344 2.209 1.00 90.25 106 LEU A CA 1
ATOM 761 C C . LEU A 1 106 ? 1.368 1.579 0.950 1.00 90.25 106 LEU A C 1
ATOM 763 O O . LEU A 1 106 ? 0.300 1.797 0.390 1.00 90.25 106 LEU A O 1
ATOM 767 N N . ALA A 1 107 ? 2.214 0.631 0.568 1.00 92.75 107 ALA A N 1
ATOM 768 C CA . ALA A 1 107 ? 1.890 -0.377 -0.425 1.00 92.75 107 ALA A CA 1
ATOM 769 C C . ALA A 1 107 ? 1.919 -1.759 0.211 1.00 92.75 107 ALA A C 1
ATOM 771 O O . ALA A 1 107 ? 2.819 -2.098 0.985 1.00 92.75 107 ALA A O 1
ATOM 772 N N . ARG A 1 108 ? 0.929 -2.570 -0.139 1.00 91.06 108 ARG A N 1
ATOM 773 C CA . ARG A 1 108 ? 0.834 -3.980 0.216 1.00 91.06 108 ARG A CA 1
ATOM 774 C C . ARG A 1 108 ? 0.891 -4.805 -1.051 1.00 91.06 108 ARG A C 1
ATOM 776 O O . ARG A 1 108 ? 0.174 -4.518 -2.002 1.00 91.06 108 ARG A O 1
ATOM 783 N N . PHE A 1 109 ? 1.716 -5.839 -1.024 1.00 92.12 109 PHE A N 1
ATOM 784 C CA . PHE A 1 109 ? 1.890 -6.774 -2.120 1.00 92.12 109 PHE A CA 1
ATOM 785 C C . PHE A 1 109 ? 1.424 -8.148 -1.677 1.00 92.12 109 PHE A C 1
ATOM 787 O O . PHE A 1 109 ? 1.845 -8.641 -0.626 1.00 92.12 109 PHE A O 1
ATOM 794 N N . ILE A 1 110 ? 0.592 -8.772 -2.498 1.00 89.38 110 ILE A N 1
ATOM 795 C CA . ILE A 1 110 ? 0.080 -10.117 -2.270 1.00 89.38 110 ILE A CA 1
ATOM 796 C C . ILE A 1 110 ? 0.303 -10.910 -3.544 1.00 89.38 110 ILE A C 1
ATOM 798 O O . ILE A 1 110 ? -0.290 -10.611 -4.580 1.00 89.38 110 ILE A O 1
ATOM 802 N N . GLN A 1 111 ? 1.127 -11.946 -3.467 1.00 90.06 111 GLN A N 1
ATOM 803 C CA . GLN A 1 111 ? 1.223 -12.919 -4.540 1.00 90.06 111 GLN A CA 1
ATOM 804 C C . GLN A 1 111 ? 0.002 -13.844 -4.446 1.00 90.06 111 GLN A C 1
ATOM 806 O O . GLN A 1 111 ? -0.037 -14.742 -3.604 1.00 90.06 111 GLN A O 1
ATOM 811 N N . VAL A 1 112 ? -1.031 -13.565 -5.247 1.00 84.25 112 VAL A N 1
ATOM 812 C CA . VAL A 1 112 ? -2.310 -14.297 -5.189 1.00 84.25 112 VAL A CA 1
ATOM 813 C C . VAL A 1 112 ? -2.237 -15.652 -5.896 1.00 84.25 112 VAL A C 1
ATOM 815 O O . VAL A 1 112 ? -3.047 -16.527 -5.620 1.00 84.25 112 VAL A O 1
ATOM 818 N N . ASP A 1 113 ? -1.258 -15.828 -6.780 1.00 84.38 113 ASP A N 1
ATOM 819 C CA . ASP A 1 113 ? -0.731 -17.109 -7.258 1.00 84.38 113 ASP A CA 1
ATOM 820 C C . ASP A 1 113 ? 0.624 -16.882 -7.938 1.00 84.38 113 ASP A C 1
ATOM 822 O O . ASP A 1 113 ? 1.113 -15.754 -7.989 1.00 84.38 113 ASP A O 1
ATOM 826 N N . ASP A 1 114 ? 1.236 -17.930 -8.486 1.00 84.50 114 ASP A N 1
ATOM 827 C CA . ASP A 1 114 ? 2.556 -17.853 -9.123 1.00 84.50 114 ASP A CA 1
ATOM 828 C C . ASP A 1 114 ? 2.623 -16.837 -10.272 1.00 84.50 114 ASP A C 1
ATOM 830 O O . ASP A 1 114 ? 3.698 -16.311 -10.573 1.00 84.50 114 ASP A O 1
ATOM 834 N N . GLU A 1 115 ? 1.484 -16.504 -10.889 1.00 86.94 115 GLU A N 1
ATOM 835 C CA . GLU A 1 115 ? 1.430 -15.579 -12.011 1.00 86.94 115 GLU A CA 1
ATOM 836 C C . GLU A 1 115 ? 1.092 -14.148 -11.610 1.00 86.94 115 GLU A C 1
ATOM 838 O O . GLU A 1 115 ? 1.652 -13.218 -12.184 1.00 86.94 115 GLU A O 1
ATOM 843 N N . THR A 1 116 ? 0.247 -13.951 -10.604 1.00 89.12 116 THR A N 1
ATOM 844 C CA . THR A 1 116 ? -0.364 -12.651 -10.330 1.00 89.12 116 THR A CA 1
ATOM 845 C C . THR A 1 116 ? 0.038 -12.086 -8.970 1.00 89.12 116 THR A C 1
ATOM 847 O O . THR A 1 116 ? -0.169 -12.706 -7.927 1.00 89.12 116 THR A O 1
ATOM 850 N N . CYS A 1 117 ? 0.550 -10.856 -8.984 1.00 91.62 117 CYS A N 1
ATOM 851 C CA . CYS A 1 117 ? 0.766 -10.028 -7.805 1.00 91.62 117 CYS A CA 1
ATOM 852 C C . CYS A 1 117 ? -0.275 -8.906 -7.761 1.00 91.62 117 CYS A C 1
ATOM 854 O O . CYS A 1 117 ? -0.427 -8.137 -8.714 1.00 91.62 117 CYS A O 1
ATOM 856 N N . LEU A 1 118 ? -0.990 -8.816 -6.643 1.00 91.38 118 LEU A N 1
ATOM 857 C CA . LEU A 1 118 ? -1.877 -7.709 -6.327 1.00 91.38 118 LEU A CA 1
ATOM 858 C C . LEU A 1 118 ? -1.118 -6.679 -5.494 1.00 91.38 118 LEU A C 1
ATOM 860 O O . LEU A 1 118 ? -0.507 -7.017 -4.479 1.00 91.38 118 LEU A O 1
ATOM 864 N N . ILE A 1 119 ? -1.211 -5.423 -5.907 1.00 92.81 119 ILE A N 1
ATOM 865 C CA . ILE A 1 119 ? -0.574 -4.278 -5.271 1.00 92.81 119 ILE A CA 1
ATOM 866 C C . ILE A 1 119 ? -1.687 -3.325 -4.851 1.00 92.81 119 ILE A C 1
ATOM 868 O O . ILE A 1 119 ? -2.453 -2.855 -5.688 1.00 92.81 119 ILE A O 1
ATOM 872 N N . ASP A 1 120 ? -1.794 -3.071 -3.553 1.00 91.06 120 ASP A N 1
ATOM 873 C CA . ASP A 1 120 ? -2.743 -2.130 -2.957 1.00 91.06 120 ASP A CA 1
ATOM 874 C C . ASP A 1 120 ? -1.954 -1.004 -2.300 1.00 91.06 120 ASP A C 1
ATOM 876 O O . ASP A 1 120 ? -1.232 -1.233 -1.325 1.00 91.06 120 ASP A O 1
ATOM 880 N N . LEU A 1 121 ? -2.050 0.189 -2.877 1.00 90.62 121 LEU A N 1
ATOM 881 C CA . LEU A 1 121 ? -1.250 1.347 -2.528 1.00 90.62 121 LEU A CA 1
ATOM 882 C C . LEU A 1 121 ? -2.149 2.508 -2.103 1.00 90.62 121 LEU A C 1
ATOM 884 O O . LEU A 1 121 ? -3.113 2.848 -2.785 1.00 90.62 121 LEU A O 1
ATOM 888 N N . THR A 1 122 ? -1.796 3.149 -0.991 1.00 90.12 122 THR A N 1
ATOM 889 C CA . THR A 1 122 ? -2.456 4.356 -0.479 1.00 90.12 122 THR A CA 1
ATOM 890 C C . THR A 1 122 ? -1.435 5.442 -0.171 1.00 90.12 122 THR A C 1
ATOM 892 O O . THR A 1 122 ? -0.392 5.153 0.419 1.00 90.12 122 THR A O 1
ATOM 895 N N . ILE A 1 123 ? -1.757 6.683 -0.522 1.00 90.50 123 ILE A N 1
ATOM 896 C CA . ILE A 1 123 ? -0.932 7.879 -0.341 1.00 90.50 123 ILE A CA 1
ATOM 897 C C . ILE A 1 123 ? -1.719 8.954 0.399 1.00 90.50 123 ILE A C 1
ATOM 899 O O . ILE A 1 123 ? -2.915 9.125 0.165 1.00 90.50 123 ILE A O 1
ATOM 903 N N . GLN A 1 124 ? -1.016 9.725 1.227 1.00 87.00 124 GLN A N 1
ATOM 904 C CA . GLN A 1 124 ? -1.531 10.933 1.850 1.00 87.00 124 GLN A CA 1
ATOM 905 C C . GLN A 1 124 ? -0.547 12.109 1.745 1.00 87.00 124 GLN A C 1
ATOM 907 O O . GLN A 1 124 ? 0.671 11.932 1.804 1.00 87.00 124 GLN A O 1
ATOM 912 N N . GLY A 1 125 ? -1.098 13.321 1.659 1.00 85.75 125 GLY A N 1
ATOM 913 C CA . GLY A 1 125 ? -0.385 14.590 1.820 1.00 85.75 125 GLY A CA 1
ATOM 914 C C . GLY A 1 125 ? 0.298 15.096 0.553 1.00 85.75 125 GLY A C 1
ATOM 915 O O . GLY A 1 125 ? 1.024 16.093 0.593 1.00 85.75 125 GLY A O 1
ATOM 916 N N . LEU A 1 126 ? 0.087 14.420 -0.577 1.00 89.50 126 LEU A N 1
ATOM 917 C CA . LEU A 1 126 ? 0.583 14.886 -1.864 1.00 89.50 126 LEU A CA 1
ATOM 918 C C . LEU A 1 126 ? -0.328 15.957 -2.459 1.00 89.50 126 LEU A C 1
ATOM 920 O O . LEU A 1 126 ? -1.479 16.121 -2.062 1.00 89.50 126 LEU A O 1
ATOM 924 N N . SER A 1 127 ? 0.218 16.715 -3.403 1.00 91.62 127 SER A N 1
ATOM 925 C CA . SER A 1 127 ? -0.565 17.671 -4.178 1.00 91.62 127 SER A CA 1
ATOM 926 C C . SER A 1 127 ? -1.623 16.946 -5.016 1.00 91.62 127 SER A C 1
ATOM 928 O O . SER A 1 127 ? -1.332 15.869 -5.531 1.00 91.62 127 SER A O 1
ATOM 930 N N . PRO A 1 128 ? -2.809 17.540 -5.223 1.00 95.00 128 PRO A N 1
ATOM 931 C CA . PRO A 1 128 ? -3.808 16.966 -6.115 1.00 95.00 128 PRO A CA 1
ATOM 932 C C . PRO A 1 128 ? -3.255 16.821 -7.536 1.00 95.00 128 PRO A C 1
ATOM 934 O O . PRO A 1 128 ? -2.628 17.745 -8.061 1.00 95.00 128 PRO A O 1
ATOM 937 N N . GLY A 1 129 ? -3.510 15.679 -8.171 1.00 95.88 129 GLY A N 1
ATOM 938 C CA . GLY A 1 129 ? -2.983 15.374 -9.498 1.00 95.88 129 GLY A CA 1
ATOM 939 C C . GLY A 1 129 ? -2.503 13.936 -9.641 1.00 95.88 129 GLY A C 1
ATOM 940 O O . GLY A 1 129 ? -2.770 13.080 -8.803 1.00 95.88 129 GLY A O 1
ATOM 941 N N . LYS A 1 130 ? -1.821 13.661 -10.751 1.00 96.38 130 LYS A N 1
ATOM 942 C CA . LYS A 1 130 ? -1.229 12.354 -11.027 1.00 96.38 130 LYS A CA 1
ATOM 943 C C . LYS A 1 130 ? 0.233 12.336 -10.612 1.00 96.38 130 LYS A C 1
ATOM 945 O O . LYS A 1 130 ? 0.965 13.273 -10.918 1.00 96.38 130 LYS A O 1
ATOM 950 N N . HIS A 1 131 ? 0.623 11.243 -9.978 1.00 96.19 131 HIS A N 1
ATOM 951 C CA . HIS A 1 131 ? 1.985 10.974 -9.542 1.00 96.19 131 HIS A CA 1
ATOM 952 C C . HIS A 1 131 ? 2.417 9.604 -10.063 1.00 96.19 131 HIS A C 1
ATOM 954 O O . HIS A 1 131 ? 1.665 8.635 -9.913 1.00 96.19 131 HIS A O 1
ATOM 960 N N . GLY A 1 132 ? 3.601 9.524 -10.670 1.00 95.44 132 GLY A N 1
ATOM 961 C CA . GLY A 1 132 ? 4.185 8.263 -11.115 1.00 95.44 132 GLY A CA 1
ATOM 962 C C . GLY A 1 132 ? 4.579 7.379 -9.932 1.00 95.44 132 GLY A C 1
ATOM 963 O O . GLY A 1 132 ? 4.975 7.874 -8.873 1.00 95.44 132 GLY A O 1
ATOM 964 N N . ILE A 1 133 ? 4.425 6.066 -10.102 1.00 95.81 133 ILE A N 1
ATOM 965 C CA . ILE A 1 133 ? 4.777 5.060 -9.100 1.00 95.81 133 ILE A CA 1
ATOM 966 C C . ILE A 1 133 ? 5.659 4.000 -9.746 1.00 95.81 133 ILE A C 1
ATOM 968 O O . ILE A 1 133 ? 5.255 3.347 -10.714 1.00 95.81 133 ILE A O 1
ATOM 972 N N . HIS A 1 134 ? 6.827 3.775 -9.147 1.00 95.25 134 HIS A N 1
ATOM 973 C CA . HIS A 1 134 ? 7.834 2.875 -9.698 1.00 95.25 134 HIS A CA 1
ATOM 974 C C . HIS A 1 134 ? 8.485 2.028 -8.609 1.00 95.25 134 HIS A C 1
ATOM 976 O O . HIS A 1 134 ? 8.781 2.506 -7.516 1.00 95.25 134 HIS A O 1
ATOM 982 N N . ILE A 1 135 ? 8.740 0.757 -8.905 1.00 97.12 135 ILE A N 1
ATOM 983 C CA . ILE A 1 135 ? 9.658 -0.075 -8.126 1.00 97.12 135 ILE A CA 1
ATOM 984 C C . ILE A 1 135 ? 11.052 0.157 -8.694 1.00 97.12 135 ILE A C 1
ATOM 986 O O . ILE A 1 135 ? 11.287 -0.113 -9.870 1.00 97.12 135 ILE A O 1
ATOM 990 N N . HIS A 1 136 ? 11.973 0.623 -7.865 1.00 96.88 136 HIS A N 1
ATOM 991 C CA . HIS A 1 136 ? 13.364 0.842 -8.243 1.00 96.88 136 HIS A CA 1
ATOM 992 C C . HIS A 1 136 ? 14.217 -0.394 -7.960 1.00 96.88 136 HIS A C 1
ATOM 994 O O . HIS A 1 136 ? 13.825 -1.297 -7.220 1.00 96.88 136 HIS A O 1
ATOM 1000 N N . GLU A 1 137 ? 15.390 -0.483 -8.577 1.00 95.88 137 GLU A N 1
ATOM 1001 C CA . GLU A 1 137 ? 16.234 -1.669 -8.480 1.00 95.88 137 GLU A CA 1
ATOM 1002 C C . GLU A 1 137 ? 16.870 -1.867 -7.094 1.00 95.88 137 GLU A C 1
ATOM 1004 O O . GLU A 1 137 ? 17.049 -3.016 -6.682 1.00 95.88 137 GLU A O 1
ATOM 1009 N N . ALA A 1 138 ? 17.170 -0.800 -6.351 1.00 96.50 138 ALA A N 1
ATOM 1010 C CA . ALA A 1 138 ? 17.849 -0.877 -5.063 1.00 96.50 138 ALA A CA 1
ATOM 1011 C C . ALA A 1 138 ? 16.953 -0.433 -3.900 1.00 96.50 138 ALA A C 1
ATOM 1013 O O . ALA A 1 138 ? 16.175 0.512 -3.992 1.00 96.50 138 ALA A O 1
ATOM 1014 N N . GLY A 1 139 ? 17.086 -1.111 -2.760 1.00 95.62 139 GLY A N 1
ATOM 1015 C CA . GLY A 1 139 ? 16.520 -0.693 -1.474 1.00 95.62 139 GLY A CA 1
ATOM 1016 C C . GLY A 1 139 ? 17.470 0.183 -0.658 1.00 95.62 139 GLY A C 1
ATOM 1017 O O . GLY A 1 139 ? 17.542 0.013 0.556 1.00 95.62 139 GLY A O 1
ATOM 1018 N N . ASP A 1 140 ? 18.240 1.060 -1.303 1.00 93.88 140 ASP A N 1
ATOM 1019 C CA . ASP A 1 140 ? 19.106 2.019 -0.616 1.00 93.88 140 ASP A CA 1
ATOM 1020 C C . ASP A 1 140 ? 18.414 3.385 -0.561 1.00 93.88 140 ASP A C 1
ATOM 1022 O O . ASP A 1 140 ? 18.234 4.053 -1.576 1.00 93.88 140 ASP A O 1
ATOM 1026 N N . ILE A 1 141 ? 18.008 3.780 0.645 1.00 91.12 141 ILE A N 1
ATOM 1027 C CA . ILE A 1 141 ? 17.337 5.056 0.934 1.00 91.12 141 ILE A CA 1
ATOM 1028 C C . ILE A 1 141 ? 18.257 6.045 1.670 1.00 91.12 141 ILE A C 1
ATOM 1030 O O . ILE A 1 141 ? 17.774 7.019 2.247 1.00 91.12 141 ILE A O 1
ATOM 1034 N N . SER A 1 142 ? 19.574 5.799 1.689 1.00 90.06 142 SER A N 1
ATOM 1035 C CA . SER A 1 142 ? 20.553 6.653 2.381 1.00 90.06 142 SER A CA 1
ATOM 1036 C C . SER A 1 142 ? 20.608 8.082 1.832 1.00 90.06 142 SER A C 1
ATOM 1038 O O . SER A 1 142 ? 20.845 9.016 2.596 1.00 90.06 142 SER A O 1
ATOM 1040 N N . GLU A 1 143 ? 20.312 8.265 0.544 1.00 88.62 143 GLU A N 1
ATOM 1041 C CA . GLU A 1 143 ? 20.175 9.571 -0.111 1.00 88.62 143 GLU A CA 1
ATOM 1042 C C . GLU A 1 143 ? 18.733 9.826 -0.589 1.00 88.62 143 GLU A C 1
ATOM 1044 O O . GLU A 1 143 ? 18.480 10.542 -1.565 1.00 88.62 143 GLU A O 1
ATOM 1049 N N . GLY A 1 144 ? 17.763 9.222 0.103 1.00 89.38 144 GLY A N 1
ATOM 1050 C CA . GLY A 1 144 ? 16.364 9.198 -0.304 1.00 89.38 144 GLY A CA 1
ATOM 1051 C C . GLY A 1 144 ? 16.170 8.427 -1.605 1.00 89.38 144 GLY A C 1
ATOM 1052 O O . GLY A 1 144 ? 16.719 7.343 -1.776 1.00 89.38 144 GLY A O 1
ATOM 1053 N N . TRP A 1 145 ? 15.371 8.955 -2.533 1.00 91.19 145 TRP A N 1
ATOM 1054 C CA . TRP A 1 145 ? 15.121 8.276 -3.809 1.00 91.19 145 TRP A CA 1
ATOM 1055 C C . TRP A 1 145 ? 16.370 8.213 -4.705 1.00 91.19 145 TRP A C 1
ATOM 1057 O O . TRP A 1 145 ? 16.478 7.319 -5.537 1.00 91.19 145 TRP A O 1
ATOM 1067 N N . ARG A 1 146 ? 17.346 9.115 -4.531 1.00 92.31 146 ARG A N 1
ATOM 1068 C CA . ARG A 1 146 ? 18.522 9.213 -5.417 1.00 92.31 146 ARG A CA 1
ATOM 1069 C C . ARG A 1 146 ? 19.437 7.991 -5.350 1.00 92.31 146 ARG A C 1
ATOM 1071 O O . ARG A 1 146 ? 20.071 7.657 -6.343 1.00 92.31 146 ARG A O 1
ATOM 1078 N N . SER A 1 147 ? 19.480 7.312 -4.206 1.00 93.81 147 SER A N 1
ATOM 1079 C CA . SER A 1 147 ? 20.269 6.092 -4.003 1.00 93.81 147 SER A CA 1
ATOM 1080 C C . SER A 1 147 ? 19.530 4.812 -4.418 1.00 93.81 147 SER A C 1
ATOM 1082 O O . SER A 1 147 ? 20.102 3.728 -4.345 1.00 93.81 147 SER A O 1
ATOM 1084 N N . THR A 1 148 ? 18.278 4.905 -4.882 1.00 94.31 148 THR A N 1
ATOM 1085 C CA . THR A 1 148 ? 17.462 3.721 -5.216 1.00 94.31 148 THR A CA 1
ATOM 1086 C C . THR A 1 148 ? 17.757 3.118 -6.595 1.00 94.31 148 THR A C 1
ATOM 1088 O O . THR A 1 148 ? 17.287 2.019 -6.888 1.00 94.31 148 THR A O 1
ATOM 1091 N N . GLY A 1 149 ? 18.587 3.775 -7.410 1.00 93.50 149 GLY A N 1
ATOM 1092 C CA . GLY A 1 149 ? 18.903 3.343 -8.776 1.00 93.50 149 GLY A CA 1
ATOM 1093 C C . GLY A 1 149 ? 17.762 3.619 -9.757 1.00 93.50 149 GLY A C 1
ATOM 1094 O O . GLY A 1 149 ? 16.897 4.448 -9.476 1.00 93.50 149 GLY A O 1
ATOM 1095 N N . ASP A 1 150 ? 17.768 2.933 -10.899 1.00 93.88 150 ASP A N 1
ATOM 1096 C CA . ASP A 1 150 ? 16.744 3.082 -11.942 1.00 93.88 150 ASP A CA 1
ATOM 1097 C C . ASP A 1 150 ? 15.495 2.221 -11.660 1.00 93.88 150 ASP A C 1
ATOM 1099 O O . ASP A 1 150 ? 15.445 1.437 -10.702 1.00 93.88 150 ASP A O 1
ATOM 1103 N N . HIS A 1 151 ? 14.474 2.331 -12.518 1.00 94.19 151 HIS A N 1
ATOM 1104 C CA . HIS A 1 151 ? 13.307 1.445 -12.486 1.00 94.19 151 HIS A CA 1
ATOM 1105 C C . HIS A 1 151 ? 13.748 -0.021 -12.582 1.00 94.19 151 HIS A C 1
ATOM 1107 O O . HIS A 1 151 ? 14.641 -0.389 -13.349 1.00 94.19 151 HIS A O 1
ATOM 1113 N N . PHE A 1 152 ? 13.081 -0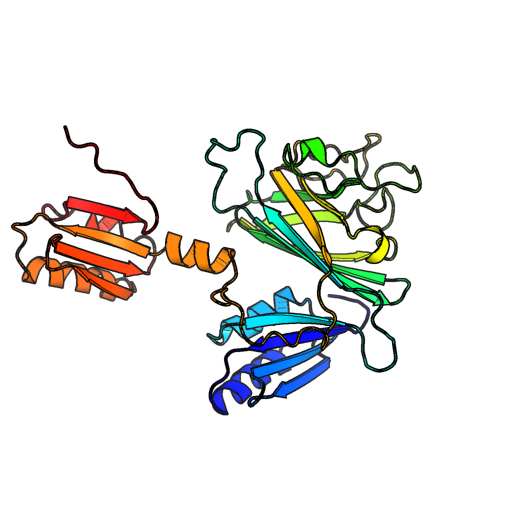.900 -11.836 1.00 95.56 152 PHE A N 1
ATOM 1114 C CA . PHE A 1 152 ? 13.400 -2.318 -11.819 1.00 95.56 152 PHE A CA 1
ATOM 1115 C C . PHE A 1 152 ? 13.127 -2.961 -13.190 1.00 95.56 152 PHE A C 1
ATOM 1117 O O . PHE A 1 152 ? 11.988 -3.276 -13.549 1.00 95.56 152 PHE A O 1
ATOM 1124 N N . ASN A 1 153 ? 14.201 -3.180 -13.950 1.00 93.62 153 ASN A N 1
ATOM 1125 C CA . ASN A 1 153 ? 14.156 -3.629 -15.340 1.00 93.62 153 ASN A CA 1
ATOM 1126 C C . ASN A 1 153 ? 15.132 -4.790 -15.620 1.00 93.62 153 ASN A C 1
ATOM 1128 O O . ASN A 1 153 ? 16.084 -4.647 -16.391 1.00 93.62 153 ASN A O 1
ATOM 1132 N N . PRO A 1 154 ? 14.919 -5.982 -15.035 1.00 93.06 154 PRO A N 1
ATOM 1133 C CA . PRO A 1 154 ? 15.818 -7.118 -15.251 1.00 93.06 154 PRO A CA 1
ATOM 1134 C C . PRO A 1 154 ? 15.762 -7.658 -16.691 1.00 93.06 154 PRO A C 1
ATOM 1136 O O . PRO A 1 154 ? 16.653 -8.393 -17.111 1.00 93.06 154 PRO A O 1
ATOM 1139 N N . THR A 1 155 ? 14.718 -7.313 -17.450 1.00 89.75 155 THR A N 1
ATOM 1140 C CA . THR A 1 155 ? 14.514 -7.730 -18.843 1.00 89.75 155 THR A CA 1
ATOM 1141 C C . THR A 1 155 ? 15.096 -6.751 -19.863 1.00 89.75 155 THR A C 1
ATOM 1143 O O . THR A 1 155 ? 15.054 -7.048 -21.054 1.00 89.75 155 THR A O 1
ATOM 1146 N N . ASN A 1 156 ? 15.650 -5.618 -19.414 1.00 89.38 156 ASN A N 1
ATOM 1147 C CA . ASN A 1 156 ? 16.272 -4.586 -20.247 1.00 89.38 156 ASN A CA 1
ATOM 1148 C C . ASN A 1 156 ? 15.393 -4.148 -21.436 1.00 89.38 156 ASN A C 1
ATOM 1150 O O . ASN A 1 156 ? 15.832 -4.117 -22.589 1.00 89.38 156 ASN A O 1
ATOM 1154 N N . VAL A 1 157 ? 14.123 -3.871 -21.146 1.00 89.12 157 VAL A N 1
ATOM 1155 C CA . VAL A 1 157 ? 13.142 -3.338 -22.106 1.00 89.12 157 VAL A CA 1
ATOM 1156 C C . VAL A 1 157 ? 12.985 -1.830 -21.912 1.00 89.12 157 VAL A C 1
ATOM 1158 O O . VAL A 1 157 ? 13.533 -1.285 -20.962 1.00 89.12 157 VAL A O 1
ATOM 1161 N N . ALA A 1 158 ? 12.296 -1.147 -22.823 1.00 89.19 158 ALA A N 1
ATOM 1162 C CA . ALA A 1 158 ? 11.992 0.273 -22.652 1.00 89.19 158 ALA A CA 1
ATOM 1163 C C . ALA A 1 158 ? 10.929 0.488 -21.562 1.00 89.19 158 ALA A C 1
ATOM 1165 O O . ALA A 1 158 ? 10.233 -0.461 -21.199 1.00 89.19 158 ALA A O 1
ATOM 1166 N N . HIS A 1 159 ? 10.786 1.732 -21.100 1.00 87.38 159 HIS A N 1
ATOM 1167 C CA . HIS A 1 159 ? 9.658 2.171 -20.276 1.00 87.38 159 HIS A CA 1
ATOM 1168 C C . HIS A 1 159 ? 8.336 1.939 -21.013 1.00 87.38 159 HIS A C 1
ATOM 1170 O O . HIS A 1 159 ? 8.293 2.031 -22.244 1.00 87.38 159 HIS A O 1
ATOM 1176 N N . GLY A 1 160 ? 7.269 1.620 -20.284 1.00 83.69 160 GLY A N 1
ATOM 1177 C CA . GLY A 1 160 ? 6.008 1.217 -20.907 1.00 83.69 160 GLY A CA 1
ATOM 1178 C C . GLY A 1 160 ? 4.768 1.889 -20.351 1.00 83.69 160 GLY A C 1
ATOM 1179 O O . GLY A 1 160 ? 4.796 3.019 -19.876 1.00 83.69 160 GLY A O 1
ATOM 1180 N N . ASP A 1 161 ? 3.644 1.185 -20.464 1.00 80.81 161 ASP A N 1
ATOM 1181 C CA . ASP A 1 161 ? 2.310 1.730 -20.198 1.00 80.81 161 ASP A CA 1
ATOM 1182 C C . ASP A 1 161 ? 1.904 1.692 -18.718 1.00 80.81 161 ASP A C 1
ATOM 1184 O O . ASP A 1 161 ? 0.760 1.991 -18.363 1.00 80.81 161 ASP A O 1
ATOM 1188 N N . GLY A 1 162 ? 2.848 1.319 -17.858 1.00 76.94 162 GLY A N 1
ATOM 1189 C CA . GLY A 1 162 ? 2.689 1.280 -16.418 1.00 76.94 162 GLY A CA 1
ATOM 1190 C C . GLY A 1 162 ? 2.324 -0.083 -15.846 1.00 76.94 162 GLY A C 1
ATOM 1191 O O . GLY A 1 162 ? 2.559 -0.264 -14.670 1.00 76.94 162 GLY A O 1
ATOM 1192 N N . VAL A 1 163 ? 1.754 -1.049 -16.579 1.00 76.06 163 VAL A N 1
ATOM 1193 C CA . VAL A 1 163 ? 1.422 -2.365 -15.969 1.00 76.06 163 VAL A CA 1
ATOM 1194 C C . VAL A 1 163 ? 1.593 -3.530 -16.940 1.00 76.06 163 VAL A C 1
ATOM 1196 O O . VAL A 1 163 ? 2.042 -4.610 -16.541 1.00 76.06 163 VAL A O 1
ATOM 1199 N N . HIS A 1 164 ? 1.233 -3.353 -18.210 1.00 82.06 164 HIS A N 1
ATOM 1200 C CA . HIS A 1 164 ? 1.173 -4.448 -19.178 1.00 82.06 164 HIS A CA 1
ATOM 1201 C C . HIS A 1 164 ? 2.451 -4.559 -20.000 1.00 82.06 164 HIS A C 1
ATOM 1203 O O . HIS A 1 164 ? 2.895 -5.671 -20.290 1.00 82.06 164 HIS A O 1
ATOM 1209 N N . ASP A 1 165 ? 3.066 -3.423 -20.303 1.00 84.94 165 ASP A N 1
ATOM 1210 C CA . ASP A 1 165 ? 4.331 -3.314 -21.017 1.00 84.94 165 ASP A CA 1
ATOM 1211 C C . ASP A 1 165 ? 5.280 -2.382 -20.255 1.00 84.94 165 ASP A C 1
ATOM 1213 O O . ASP A 1 165 ? 4.846 -1.619 -19.392 1.00 84.94 165 ASP A O 1
ATOM 1217 N N . GLY A 1 166 ? 6.579 -2.458 -20.529 1.00 88.62 166 GLY A N 1
ATOM 1218 C CA . GLY A 1 166 ? 7.580 -1.598 -19.888 1.00 88.62 166 GLY A CA 1
ATOM 1219 C C . GLY A 1 166 ? 8.549 -2.323 -18.972 1.00 88.62 166 GLY A C 1
ATOM 1220 O O . GLY A 1 166 ? 8.713 -3.537 -19.071 1.00 88.62 166 GLY A O 1
ATOM 1221 N N . HIS A 1 167 ? 9.153 -1.621 -18.019 1.00 92.38 167 HIS A N 1
ATOM 1222 C CA . HIS A 1 167 ? 9.938 -2.219 -16.940 1.00 92.38 167 HIS A CA 1
ATOM 1223 C C . HIS A 1 167 ? 9.046 -3.026 -15.997 1.00 92.38 167 HIS A C 1
ATOM 1225 O O . HIS A 1 167 ? 7.824 -2.877 -15.988 1.00 92.38 167 HIS A O 1
ATOM 1231 N N . ILE A 1 168 ? 9.609 -3.971 -15.236 1.00 93.50 168 ILE A N 1
ATOM 1232 C CA . ILE A 1 168 ? 8.811 -4.726 -14.247 1.00 93.50 168 ILE A CA 1
ATOM 1233 C C . ILE A 1 168 ? 8.366 -3.794 -13.118 1.00 93.50 168 ILE A C 1
ATOM 1235 O O . ILE A 1 168 ? 7.304 -4.000 -12.539 1.00 93.50 168 ILE A O 1
ATOM 1239 N N . GLY A 1 169 ? 9.179 -2.782 -12.819 1.00 93.19 169 GLY A N 1
ATOM 1240 C CA . GLY A 1 169 ? 8.886 -1.799 -11.794 1.00 93.19 169 GLY A CA 1
ATOM 1241 C C . GLY A 1 169 ? 7.920 -0.694 -12.192 1.00 93.19 169 GLY A C 1
ATOM 1242 O O . GLY A 1 169 ? 7.525 0.052 -11.305 1.00 93.19 169 GLY A O 1
ATOM 1243 N N . ASP A 1 170 ? 7.512 -0.578 -13.453 1.00 94.06 170 ASP A N 1
ATOM 1244 C CA . ASP A 1 170 ? 6.511 0.421 -13.824 1.00 94.06 170 ASP A CA 1
ATOM 1245 C C . ASP A 1 170 ? 5.163 0.002 -13.216 1.00 94.06 170 ASP A C 1
ATOM 1247 O O . ASP A 1 170 ? 4.755 -1.149 -13.389 1.00 94.06 170 ASP A O 1
ATOM 1251 N N . LEU A 1 171 ? 4.514 0.906 -12.463 1.00 94.31 171 LEU A N 1
ATOM 1252 C CA . LEU A 1 171 ? 3.175 0.703 -11.876 1.00 94.31 171 LEU A CA 1
ATOM 1253 C C . LEU A 1 171 ? 2.142 1.738 -12.366 1.00 94.31 171 LEU A C 1
ATOM 1255 O O . LEU A 1 171 ? 0.967 1.678 -11.994 1.00 94.31 171 LEU A O 1
ATOM 1259 N N . GLY A 1 172 ? 2.570 2.683 -13.207 1.00 93.69 172 GLY A N 1
ATOM 1260 C CA . GLY A 1 172 ? 1.738 3.737 -13.776 1.00 93.69 172 GLY A CA 1
ATOM 1261 C C . GLY A 1 172 ? 1.581 4.935 -12.843 1.00 93.69 172 GLY A C 1
ATOM 1262 O O . GLY A 1 172 ? 2.543 5.393 -12.233 1.00 93.69 172 GLY A O 1
ATOM 1263 N N . ASN A 1 173 ? 0.360 5.470 -12.757 1.00 95.06 173 ASN A N 1
ATOM 1264 C CA . ASN A 1 173 ? 0.064 6.690 -12.009 1.00 95.06 173 ASN A CA 1
ATOM 1265 C C . ASN A 1 173 ? -0.978 6.452 -10.914 1.00 95.06 173 ASN A C 1
ATOM 1267 O O . ASN A 1 173 ? -2.029 5.860 -11.170 1.00 95.06 173 ASN A O 1
ATOM 1271 N N . VAL A 1 174 ? -0.743 7.019 -9.732 1.00 94.94 174 VAL A N 1
ATOM 1272 C CA . VAL A 1 174 ? -1.780 7.220 -8.711 1.00 94.94 174 VAL A CA 1
ATOM 1273 C C . VAL A 1 174 ? -2.406 8.600 -8.881 1.00 94.94 174 VAL A C 1
ATOM 1275 O O . VAL A 1 174 ? -1.718 9.572 -9.197 1.00 94.94 174 VAL A O 1
ATOM 1278 N N . ILE A 1 175 ? -3.721 8.686 -8.687 1.00 95.12 175 ILE A N 1
ATOM 1279 C CA . ILE A 1 175 ? -4.458 9.951 -8.712 1.00 95.12 175 ILE A CA 1
ATOM 1280 C C . ILE A 1 175 ? -4.692 10.383 -7.269 1.00 95.12 175 ILE A C 1
ATOM 1282 O O . ILE A 1 175 ? -5.320 9.662 -6.499 1.00 95.12 175 ILE A O 1
ATOM 1286 N N . VAL A 1 176 ? -4.185 11.560 -6.926 1.00 93.69 176 VAL A N 1
ATOM 1287 C CA . VAL A 1 176 ? -4.344 12.199 -5.624 1.00 93.69 176 VAL A CA 1
ATOM 1288 C C . VAL A 1 176 ? -5.466 13.233 -5.713 1.00 93.69 176 VAL A C 1
ATOM 1290 O O . VAL A 1 176 ? -5.490 14.062 -6.628 1.00 93.69 176 VAL A O 1
ATOM 1293 N N . ASP A 1 177 ? -6.412 13.156 -4.781 1.00 89.62 177 ASP A N 1
ATOM 1294 C CA . ASP A 1 177 ? -7.572 14.036 -4.681 1.00 89.62 177 ASP A CA 1
ATOM 1295 C C . ASP A 1 177 ? -7.241 15.399 -4.043 1.00 89.62 177 ASP A C 1
ATOM 1297 O O . ASP A 1 177 ? -6.110 15.677 -3.644 1.00 89.62 177 ASP A O 1
ATOM 1301 N N . GLU A 1 178 ? -8.246 16.274 -3.939 1.00 89.00 178 GLU A N 1
ATOM 1302 C CA . GLU A 1 178 ? -8.101 17.615 -3.349 1.00 89.00 178 GLU A CA 1
ATOM 1303 C C . GLU A 1 178 ? -7.710 17.602 -1.861 1.00 89.00 178 GLU A C 1
ATOM 1305 O O . GLU A 1 178 ? -7.149 18.579 -1.368 1.00 89.00 178 GLU A O 1
ATOM 1310 N N . ASN A 1 179 ? -7.963 16.497 -1.155 1.00 83.50 179 ASN A N 1
ATOM 1311 C CA . ASN A 1 179 ? -7.597 16.312 0.249 1.00 83.50 179 ASN A CA 1
ATOM 1312 C C . ASN A 1 179 ? -6.184 15.724 0.406 1.00 83.50 179 ASN A C 1
ATOM 1314 O O . ASN A 1 179 ? -5.759 15.415 1.522 1.00 83.50 179 ASN A O 1
ATOM 1318 N N . GLY A 1 180 ? -5.464 15.536 -0.703 1.00 85.56 180 GLY A N 1
ATOM 1319 C CA . GLY A 1 180 ? -4.147 14.919 -0.729 1.00 85.56 180 GLY A CA 1
ATOM 1320 C C . GLY A 1 180 ? -4.180 13.406 -0.531 1.00 85.56 180 GLY A C 1
ATOM 1321 O O . GLY A 1 180 ? -3.149 12.833 -0.185 1.00 85.56 180 GLY A O 1
ATOM 1322 N N . TRP A 1 181 ? -5.332 12.754 -0.714 1.00 86.88 181 TRP A N 1
ATOM 1323 C CA . TRP A 1 181 ? -5.486 11.304 -0.622 1.00 86.88 181 TRP A CA 1
ATOM 1324 C C . TRP A 1 181 ? -5.430 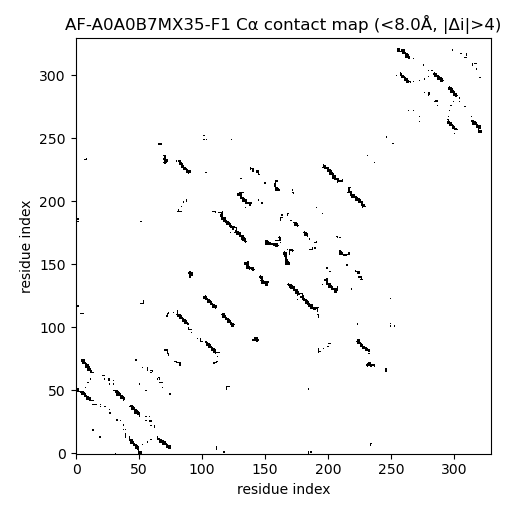10.657 -2.006 1.00 86.88 181 TRP A C 1
ATOM 1326 O O . TRP A 1 181 ? -6.118 11.091 -2.924 1.00 86.88 181 TRP A O 1
ATOM 1336 N N . GLY A 1 182 ? -4.654 9.585 -2.154 1.00 88.00 182 GLY A N 1
ATOM 1337 C CA . GLY A 1 182 ? -4.624 8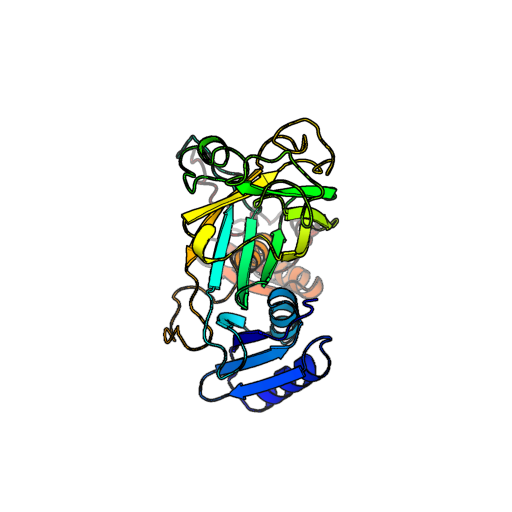.784 -3.377 1.00 88.00 182 GLY A CA 1
ATOM 1338 C C . GLY A 1 182 ? -4.675 7.294 -3.076 1.00 88.00 182 GLY A C 1
ATOM 1339 O O . GLY A 1 182 ? -4.018 6.822 -2.149 1.00 88.00 182 GLY A O 1
ATOM 1340 N N . ASP A 1 183 ? -5.432 6.544 -3.869 1.00 88.56 183 ASP A N 1
ATOM 1341 C CA . ASP A 1 183 ? -5.446 5.085 -3.840 1.00 88.56 183 ASP A CA 1
ATOM 1342 C C . ASP A 1 183 ? -5.195 4.508 -5.233 1.00 88.56 183 ASP A C 1
ATOM 1344 O O . ASP A 1 183 ? -5.623 5.051 -6.253 1.00 88.56 183 ASP A O 1
ATOM 1348 N N . LEU A 1 184 ? -4.443 3.412 -5.272 1.00 89.50 184 LEU A N 1
ATOM 1349 C CA . LEU A 1 184 ? -4.100 2.703 -6.491 1.00 89.50 184 LEU A CA 1
ATOM 1350 C C . LEU A 1 184 ? -4.102 1.203 -6.212 1.00 89.50 184 LEU A C 1
ATOM 1352 O O . LEU A 1 184 ? -3.414 0.717 -5.317 1.00 89.50 184 LEU A O 1
ATOM 1356 N N . VAL A 1 185 ? -4.858 0.463 -7.020 1.00 90.56 185 VAL A N 1
ATOM 1357 C CA . VAL A 1 185 ? -4.876 -1.000 -6.986 1.00 90.56 185 VAL A CA 1
ATOM 1358 C C . VAL A 1 185 ? -4.427 -1.516 -8.340 1.00 90.56 185 VAL A C 1
ATOM 1360 O O . VAL A 1 185 ? -5.116 -1.305 -9.338 1.00 90.56 185 VAL A O 1
ATOM 1363 N N . VAL A 1 186 ? -3.291 -2.209 -8.361 1.00 91.25 186 VAL A N 1
ATOM 1364 C CA . VAL A 1 186 ? -2.692 -2.780 -9.570 1.00 91.25 186 VAL A CA 1
ATOM 1365 C C . VAL A 1 186 ? -2.670 -4.293 -9.455 1.00 91.25 186 VAL A C 1
ATOM 1367 O O . VAL A 1 186 ? -2.250 -4.854 -8.447 1.00 91.25 186 VAL A O 1
ATOM 1370 N N . GLU A 1 187 ? -3.102 -4.961 -10.516 1.00 91.00 187 GLU A N 1
ATOM 1371 C CA . GLU A 1 187 ? -2.903 -6.392 -10.693 1.00 91.00 187 GLU A CA 1
ATOM 1372 C C . GLU A 1 187 ? -1.847 -6.589 -11.780 1.00 91.00 187 GLU A C 1
ATOM 1374 O O . GLU A 1 187 ? -2.068 -6.240 -12.938 1.00 91.00 187 GLU A O 1
ATOM 1379 N N . SER A 1 188 ? -0.684 -7.113 -11.398 1.00 91.75 188 SER A N 1
ATOM 1380 C CA . SER A 1 188 ? 0.443 -7.312 -12.305 1.00 91.75 188 SER A CA 1
ATOM 1381 C C . SER A 1 188 ? 0.740 -8.795 -12.464 1.00 91.75 188 SER A C 1
ATOM 1383 O O . SER A 1 188 ? 0.870 -9.526 -11.483 1.00 91.75 188 SER A O 1
ATOM 1385 N N . SER A 1 189 ? 0.896 -9.245 -13.709 1.00 91.50 189 SER A N 1
ATOM 1386 C CA . SER A 1 189 ? 1.416 -10.583 -14.014 1.00 91.50 189 SER A CA 1
ATOM 1387 C C . SER A 1 189 ? 2.950 -10.640 -14.050 1.00 91.50 189 SER A C 1
ATOM 1389 O O . SER A 1 189 ? 3.540 -11.705 -14.227 1.00 91.50 189 SER A O 1
ATOM 1391 N N . ARG A 1 190 ? 3.605 -9.478 -13.942 1.00 92.31 190 ARG A N 1
ATOM 1392 C CA . ARG A 1 190 ? 5.043 -9.291 -14.183 1.00 92.31 190 ARG A CA 1
ATOM 1393 C C . ARG A 1 190 ? 5.810 -9.123 -12.880 1.00 92.31 190 ARG A C 1
ATOM 1395 O O . ARG A 1 190 ? 6.900 -9.665 -12.733 1.00 92.31 190 ARG A O 1
ATOM 1402 N N . VAL A 1 191 ? 5.220 -8.406 -11.927 1.00 93.94 191 VAL A N 1
ATOM 1403 C CA . VAL A 1 191 ? 5.767 -8.253 -10.579 1.00 93.94 191 VAL A CA 1
ATOM 1404 C C . VAL A 1 191 ? 5.615 -9.565 -9.821 1.00 93.94 191 VAL A C 1
ATOM 1406 O O . VAL A 1 191 ? 4.517 -10.115 -9.743 1.00 93.94 191 VAL A O 1
ATOM 1409 N N . LYS A 1 192 ? 6.708 -10.035 -9.216 1.00 93.81 192 LYS A N 1
ATOM 1410 C CA . LYS A 1 192 ? 6.701 -11.165 -8.287 1.00 93.81 192 LYS A CA 1
ATOM 1411 C C . LYS A 1 192 ? 7.226 -10.729 -6.931 1.00 93.81 192 LYS A C 1
ATOM 1413 O O . LYS A 1 192 ? 8.279 -10.098 -6.857 1.00 93.81 192 LYS A O 1
ATOM 1418 N N . VAL A 1 193 ? 6.529 -11.089 -5.854 1.00 93.62 193 VAL A N 1
ATOM 1419 C CA . VAL A 1 193 ? 6.883 -10.652 -4.492 1.00 93.62 193 VAL A CA 1
ATOM 1420 C C . VAL A 1 193 ? 8.319 -11.039 -4.120 1.00 93.62 193 VAL A C 1
ATOM 1422 O O . VAL A 1 193 ? 9.051 -10.225 -3.560 1.00 93.62 193 VAL A O 1
ATOM 1425 N N . TRP A 1 194 ? 8.760 -12.249 -4.467 1.00 92.69 194 TRP A N 1
ATOM 1426 C CA . TRP A 1 194 ? 10.121 -12.712 -4.168 1.00 92.69 194 TRP A CA 1
ATOM 1427 C C . TRP A 1 194 ? 11.219 -11.950 -4.923 1.00 92.69 194 TRP A C 1
ATOM 1429 O O . TRP A 1 194 ? 12.337 -11.883 -4.417 1.00 92.69 194 TRP A O 1
ATOM 1439 N N . ASP A 1 195 ? 10.908 -11.342 -6.071 1.00 95.00 195 ASP A N 1
ATOM 1440 C CA . ASP A 1 195 ? 11.875 -10.592 -6.884 1.00 95.00 195 ASP A CA 1
ATOM 1441 C C . ASP A 1 195 ? 12.026 -9.130 -6.441 1.00 95.00 195 ASP A C 1
ATOM 1443 O O . ASP A 1 195 ? 13.035 -8.493 -6.759 1.00 95.00 195 ASP A O 1
ATOM 1447 N N . ILE A 1 196 ? 11.041 -8.596 -5.710 1.00 96.19 196 ILE A N 1
ATOM 1448 C CA . ILE A 1 196 ? 10.988 -7.186 -5.288 1.00 96.19 196 ILE A CA 1
ATOM 1449 C C . ILE A 1 196 ? 11.306 -6.969 -3.804 1.00 96.19 196 ILE A C 1
ATOM 1451 O O . ILE A 1 196 ? 11.542 -5.837 -3.392 1.00 96.19 196 ILE A O 1
ATOM 1455 N N . ILE A 1 197 ? 11.329 -8.020 -2.977 1.00 96.06 197 ILE A N 1
ATOM 1456 C CA . ILE A 1 197 ? 11.736 -7.891 -1.570 1.00 96.06 197 ILE A CA 1
ATOM 1457 C C . ILE A 1 197 ? 13.170 -7.348 -1.491 1.00 96.06 197 ILE A C 1
ATOM 1459 O O . ILE A 1 197 ? 14.091 -7.898 -2.090 1.00 96.06 197 ILE A O 1
ATOM 1463 N N . GLY A 1 198 ? 13.360 -6.294 -0.695 1.00 96.25 198 GLY A N 1
ATOM 1464 C CA . GLY A 1 198 ? 14.640 -5.601 -0.535 1.00 96.25 198 GLY A CA 1
ATOM 1465 C C . GLY A 1 198 ? 14.909 -4.523 -1.585 1.00 96.25 198 GLY A C 1
ATOM 1466 O O . GLY A 1 198 ? 15.940 -3.863 -1.505 1.00 96.25 198 GLY A O 1
ATOM 1467 N N . ARG A 1 199 ? 13.997 -4.327 -2.543 1.00 97.94 199 ARG A N 1
ATOM 1468 C CA . ARG A 1 199 ? 13.986 -3.172 -3.449 1.00 97.94 199 ARG A CA 1
ATOM 1469 C C . ARG A 1 199 ? 13.210 -2.016 -2.830 1.00 97.94 199 ARG A C 1
ATOM 1471 O O . ARG A 1 199 ? 12.824 -2.097 -1.663 1.00 97.94 199 ARG A O 1
ATOM 1478 N N . SER A 1 200 ? 12.965 -0.953 -3.585 1.00 97.00 200 SER A N 1
ATOM 1479 C CA . SER A 1 200 ? 12.206 0.199 -3.103 1.00 97.00 200 SER A CA 1
ATOM 1480 C C . SER A 1 200 ? 11.048 0.572 -4.019 1.00 97.00 200 SER A C 1
ATOM 1482 O O . SER A 1 200 ? 11.060 0.259 -5.204 1.00 97.00 200 SER A O 1
ATOM 1484 N N . ILE A 1 201 ? 10.038 1.225 -3.448 1.00 97.00 201 ILE A N 1
ATOM 1485 C CA . ILE A 1 201 ? 9.063 2.013 -4.208 1.00 97.00 201 ILE A CA 1
ATOM 1486 C C . ILE A 1 201 ? 9.524 3.461 -4.188 1.00 97.00 201 ILE A C 1
ATOM 1488 O O . ILE A 1 201 ? 9.964 3.938 -3.140 1.00 97.00 201 ILE A O 1
ATOM 1492 N N . VAL A 1 202 ? 9.351 4.153 -5.307 1.00 96.00 202 VAL A N 1
ATOM 1493 C CA . VAL A 1 202 ? 9.467 5.602 -5.429 1.00 96.00 202 VAL A CA 1
ATOM 1494 C C . VAL A 1 202 ? 8.161 6.158 -5.990 1.00 96.00 202 VAL A C 1
ATOM 1496 O O . VAL A 1 202 ? 7.555 5.587 -6.897 1.00 96.00 202 VAL A O 1
ATOM 1499 N N . VAL A 1 203 ? 7.718 7.270 -5.410 1.00 96.06 203 VAL A N 1
ATOM 1500 C CA . VAL A 1 203 ? 6.633 8.107 -5.927 1.00 96.06 203 VAL A CA 1
ATOM 1501 C C . VAL A 1 203 ? 7.258 9.376 -6.469 1.00 96.06 203 VAL A C 1
ATOM 1503 O O . VAL A 1 203 ? 8.077 9.978 -5.772 1.00 96.06 203 VAL A O 1
ATOM 1506 N N . THR A 1 204 ? 6.876 9.800 -7.665 1.00 94.56 204 THR A N 1
ATOM 1507 C CA . THR A 1 204 ? 7.457 10.963 -8.346 1.00 94.56 204 THR A CA 1
ATOM 1508 C C . THR A 1 204 ? 6.537 12.183 -8.310 1.00 94.56 204 THR A C 1
ATOM 1510 O O . THR A 1 204 ? 5.338 12.090 -8.035 1.00 94.56 204 THR A O 1
ATOM 1513 N N . GLU A 1 205 ? 7.104 13.378 -8.493 1.00 91.50 205 GLU A N 1
ATOM 1514 C CA . GLU A 1 205 ? 6.364 14.642 -8.364 1.00 91.50 205 GLU A CA 1
ATOM 1515 C C . GLU A 1 205 ? 5.312 14.884 -9.455 1.00 91.50 205 GLU A C 1
ATOM 1517 O O . GLU A 1 205 ? 4.366 15.634 -9.212 1.00 91.50 205 GLU A O 1
ATOM 1522 N N . LYS A 1 206 ? 5.469 14.287 -10.642 1.00 93.12 206 LYS A N 1
ATOM 1523 C CA . LYS A 1 206 ? 4.598 14.504 -11.805 1.00 93.12 206 LYS A CA 1
ATOM 1524 C C . LYS A 1 206 ? 3.998 13.197 -12.312 1.00 93.12 206 LYS A C 1
ATOM 1526 O O . LYS A 1 206 ? 4.371 12.102 -11.900 1.00 93.12 206 LYS A O 1
ATOM 1531 N N . GLU A 1 207 ? 3.067 13.350 -13.247 1.00 94.69 207 GLU A N 1
ATOM 1532 C CA . GLU A 1 207 ? 2.523 12.259 -14.045 1.00 94.69 207 GLU A CA 1
ATOM 1533 C C . GLU A 1 207 ? 3.633 11.575 -14.856 1.00 94.69 207 GLU A C 1
ATOM 1535 O O . GLU A 1 207 ? 4.410 12.244 -15.536 1.00 94.69 207 GLU A O 1
ATOM 1540 N N . ASP A 1 208 ? 3.660 10.247 -14.808 1.00 92.06 208 ASP A N 1
ATOM 1541 C CA . ASP A 1 208 ? 4.357 9.403 -15.775 1.00 92.06 208 ASP A CA 1
ATOM 1542 C C . ASP A 1 208 ? 3.602 9.430 -17.111 1.00 92.06 208 ASP A C 1
ATOM 1544 O O . ASP A 1 208 ? 2.391 9.182 -17.149 1.00 92.06 208 ASP A O 1
ATOM 1548 N N . ASP A 1 209 ? 4.300 9.741 -18.204 1.00 90.00 209 ASP A N 1
ATOM 1549 C CA . ASP A 1 209 ? 3.703 9.889 -19.533 1.00 90.00 209 ASP A CA 1
ATOM 1550 C C . ASP A 1 209 ? 3.282 8.568 -20.212 1.00 90.00 209 ASP A C 1
ATOM 1552 O O . ASP A 1 209 ? 2.596 8.607 -21.245 1.00 90.00 209 ASP A O 1
ATOM 1556 N N . LEU A 1 210 ? 3.649 7.422 -19.619 1.00 87.38 210 LEU A N 1
ATOM 1557 C CA . LEU A 1 210 ? 3.319 6.052 -20.034 1.00 87.38 210 LEU A CA 1
ATOM 1558 C C . LEU A 1 210 ? 3.750 5.693 -21.465 1.00 87.38 210 LEU A C 1
ATOM 1560 O O . LEU A 1 210 ? 3.152 4.825 -22.110 1.00 87.38 210 LEU A O 1
ATOM 1564 N N . LYS A 1 211 ? 4.701 6.435 -22.035 1.00 74.56 211 LYS A N 1
ATOM 1565 C CA . LYS A 1 211 ? 5.058 6.340 -23.461 1.00 74.56 211 LYS A CA 1
ATOM 1566 C C . LYS A 1 211 ? 6.541 6.497 -23.735 1.00 74.56 211 LYS A C 1
ATOM 1568 O O . LYS A 1 211 ? 6.964 6.193 -24.852 1.00 74.56 211 LYS A O 1
ATOM 1573 N N . SER A 1 212 ? 7.278 7.095 -22.805 1.00 64.38 212 SER A N 1
ATOM 1574 C CA . SER A 1 212 ? 8.537 7.738 -23.135 1.00 64.38 212 SER A CA 1
ATOM 1575 C C . SER A 1 212 ? 9.575 6.796 -23.749 1.00 64.38 212 SER A C 1
ATOM 1577 O O . SER A 1 212 ? 9.768 5.657 -23.339 1.00 64.38 212 SER A O 1
ATOM 1579 N N . THR A 1 213 ? 10.326 7.343 -24.706 1.00 57.34 213 THR A N 1
ATOM 1580 C CA . THR A 1 213 ? 11.620 6.821 -25.167 1.00 57.34 213 THR A CA 1
ATOM 1581 C C . THR A 1 213 ? 12.751 7.055 -24.147 1.00 57.34 213 THR A C 1
ATOM 1583 O O . THR A 1 213 ? 13.909 6.775 -24.456 1.00 57.34 213 THR A O 1
ATOM 1586 N N . THR A 1 214 ? 12.446 7.639 -22.980 1.00 59.34 214 THR A N 1
ATOM 1587 C CA . THR A 1 214 ? 13.335 7.774 -21.812 1.00 59.34 214 THR A CA 1
ATOM 1588 C C . THR A 1 214 ? 13.160 6.592 -20.859 1.00 59.34 214 THR A C 1
ATOM 1590 O O . THR A 1 214 ? 12.206 5.827 -20.961 1.00 59.34 214 THR A O 1
ATOM 1593 N N . THR A 1 215 ? 14.109 6.415 -19.943 1.00 68.94 215 THR A N 1
ATOM 1594 C CA . THR A 1 215 ? 14.139 5.310 -18.974 1.00 68.94 215 THR A CA 1
ATOM 1595 C C . THR A 1 215 ? 13.161 5.466 -17.802 1.00 68.94 215 THR A C 1
ATOM 1597 O O . THR A 1 215 ? 13.057 4.540 -17.011 1.00 68.94 215 THR A O 1
ATOM 1600 N N . ASP A 1 216 ? 12.468 6.599 -17.658 1.00 79.19 216 ASP A N 1
ATOM 1601 C CA . ASP A 1 216 ? 11.828 7.001 -16.392 1.00 79.19 216 ASP A CA 1
ATOM 1602 C C . ASP A 1 216 ? 10.428 7.644 -16.527 1.00 79.19 216 ASP A C 1
ATOM 1604 O O . ASP A 1 216 ? 9.925 8.250 -15.582 1.00 79.19 216 ASP A O 1
ATOM 1608 N N . GLY A 1 217 ? 9.807 7.604 -17.712 1.00 81.12 217 GLY A N 1
ATOM 1609 C CA . GLY A 1 217 ? 8.461 8.165 -17.921 1.00 81.12 217 GLY A CA 1
ATOM 1610 C C . GLY A 1 217 ? 8.341 9.691 -17.766 1.00 81.12 217 GLY A C 1
ATOM 1611 O O . GLY A 1 217 ? 7.228 10.217 -17.754 1.00 81.12 217 GLY A O 1
ATOM 1612 N N . ASN A 1 218 ? 9.465 10.416 -17.648 1.00 88.19 218 ASN A N 1
ATOM 1613 C CA . ASN A 1 218 ? 9.529 11.875 -17.483 1.00 88.19 218 ASN A CA 1
ATOM 1614 C C . ASN A 1 218 ? 8.674 12.416 -16.310 1.00 88.19 218 ASN A C 1
ATOM 1616 O O . ASN A 1 218 ? 8.163 13.540 -16.352 1.00 88.19 218 ASN A O 1
ATOM 1620 N N . SER A 1 219 ? 8.542 11.627 -15.238 1.00 90.00 219 SER A N 1
ATOM 1621 C CA . SER A 1 219 ? 7.710 11.961 -14.074 1.00 90.00 219 SER A CA 1
ATOM 1622 C C . SER A 1 219 ? 8.389 12.869 -13.033 1.00 90.00 219 SER A C 1
ATOM 1624 O O . SER A 1 219 ? 7.824 13.151 -11.976 1.00 90.00 219 SER A O 1
ATOM 1626 N N . GLY A 1 220 ? 9.585 13.379 -13.335 1.00 89.69 220 GLY A N 1
ATOM 1627 C CA . GLY A 1 220 ? 10.340 14.281 -12.461 1.00 89.69 220 GLY A CA 1
ATOM 1628 C C . GLY A 1 220 ? 10.982 13.587 -11.256 1.00 89.69 220 GLY A C 1
ATOM 1629 O O . GLY A 1 220 ? 11.130 12.368 -11.229 1.00 89.69 220 GLY A O 1
ATOM 1630 N N . ASP A 1 221 ? 11.382 14.387 -10.268 1.00 91.38 221 ASP A N 1
ATOM 1631 C CA . ASP A 1 221 ? 12.073 13.916 -9.065 1.00 91.38 221 ASP A CA 1
ATOM 1632 C C . ASP A 1 221 ? 11.186 13.009 -8.192 1.00 91.38 221 ASP A C 1
ATOM 1634 O O . ASP A 1 221 ? 9.979 13.225 -8.036 1.00 91.38 221 ASP A O 1
ATOM 1638 N N . GLY A 1 222 ? 11.814 12.030 -7.537 1.00 91.56 222 GLY A N 1
ATOM 1639 C CA . GLY A 1 222 ? 11.186 11.272 -6.460 1.00 91.56 222 GLY A CA 1
ATOM 1640 C C . GLY A 1 222 ? 10.856 12.159 -5.251 1.00 91.56 222 GLY A C 1
ATOM 1641 O O . GLY A 1 222 ? 11.644 13.007 -4.827 1.00 91.56 222 GLY A O 1
ATOM 1642 N N . ILE A 1 223 ? 9.681 11.949 -4.668 1.00 92.00 223 ILE A N 1
ATOM 1643 C CA . ILE A 1 223 ? 9.163 12.705 -3.518 1.00 92.00 223 ILE A CA 1
ATOM 1644 C C . ILE A 1 223 ? 8.916 11.830 -2.290 1.00 92.00 223 ILE A C 1
ATOM 1646 O O . ILE A 1 223 ? 9.036 12.317 -1.165 1.00 92.00 223 ILE A O 1
ATOM 1650 N N . LEU A 1 224 ? 8.606 10.550 -2.495 1.00 93.31 224 LEU A N 1
ATOM 1651 C CA . LEU A 1 224 ? 8.513 9.538 -1.447 1.00 93.31 224 LEU A CA 1
ATOM 1652 C C . LEU A 1 224 ? 9.290 8.313 -1.899 1.00 93.31 224 LEU A C 1
ATOM 1654 O O . LEU A 1 224 ? 9.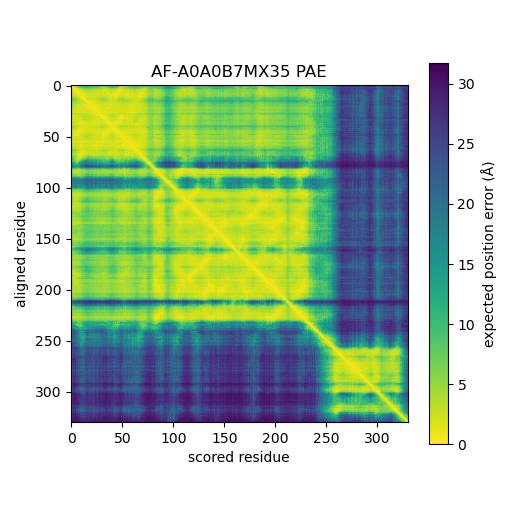226 7.947 -3.071 1.00 93.31 224 LEU A O 1
ATOM 1658 N N . CYS A 1 225 ? 9.986 7.658 -0.979 1.00 94.50 225 CYS A N 1
ATOM 1659 C CA . CYS A 1 225 ? 10.548 6.343 -1.244 1.00 94.50 225 CYS A CA 1
ATOM 1660 C C . CYS A 1 225 ? 10.460 5.446 -0.015 1.00 94.50 225 CYS A C 1
ATOM 1662 O O . CYS A 1 225 ? 10.191 5.919 1.083 1.00 94.50 225 CYS A O 1
ATOM 1664 N N . GLY A 1 226 ? 10.635 4.142 -0.189 1.00 94.62 226 GLY A N 1
ATOM 1665 C CA . GLY A 1 226 ? 10.613 3.196 0.922 1.00 94.62 226 GLY A CA 1
ATOM 1666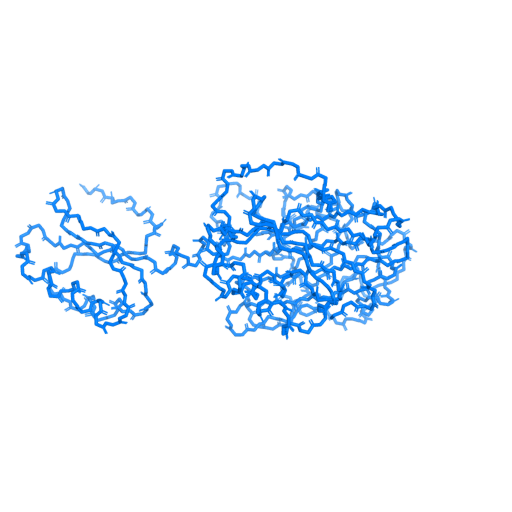 C C . GLY A 1 226 ? 11.041 1.806 0.494 1.00 94.62 226 GLY A C 1
ATOM 1667 O O . GLY A 1 226 ? 10.913 1.455 -0.674 1.00 94.62 226 GLY A O 1
ATOM 1668 N N . ILE A 1 227 ? 11.556 1.014 1.433 1.00 96.94 227 ILE A N 1
ATOM 1669 C CA . ILE A 1 227 ? 12.029 -0.347 1.157 1.00 96.94 227 ILE A CA 1
ATOM 1670 C C . ILE A 1 227 ? 10.857 -1.331 1.228 1.00 96.94 227 ILE A C 1
ATOM 1672 O O . ILE A 1 227 ? 10.090 -1.349 2.194 1.00 96.94 227 ILE A O 1
ATOM 1676 N N . ILE A 1 228 ? 10.767 -2.206 0.230 1.00 96.81 228 ILE A N 1
ATOM 1677 C CA . ILE A 1 228 ? 9.813 -3.310 0.174 1.00 96.81 228 ILE A CA 1
ATOM 1678 C C . ILE A 1 228 ? 10.301 -4.416 1.114 1.00 96.81 228 ILE A C 1
ATOM 1680 O O . ILE A 1 228 ? 11.255 -5.145 0.830 1.00 96.81 228 ILE A O 1
ATOM 1684 N N . ALA A 1 229 ? 9.636 -4.546 2.255 1.00 93.94 229 ALA A N 1
ATOM 1685 C CA . ALA A 1 229 ? 9.959 -5.505 3.298 1.00 93.94 229 ALA A CA 1
ATOM 1686 C C . ALA A 1 229 ? 9.033 -6.725 3.252 1.00 93.94 229 ALA A C 1
ATOM 1688 O O . ALA A 1 229 ? 7.905 -6.673 2.760 1.00 93.94 229 ALA A O 1
ATOM 1689 N N . ARG A 1 230 ? 9.492 -7.840 3.828 1.00 90.56 230 ARG A N 1
ATOM 1690 C CA . ARG A 1 230 ? 8.652 -9.030 4.018 1.00 90.56 230 ARG A CA 1
ATOM 1691 C C . ARG A 1 230 ? 7.476 -8.689 4.930 1.00 90.56 230 ARG A C 1
ATOM 1693 O O . ARG A 1 230 ? 7.669 -8.087 5.985 1.00 90.56 230 ARG A O 1
ATOM 1700 N N . SER A 1 231 ? 6.282 -9.114 4.539 1.00 83.56 231 SER A N 1
ATOM 1701 C CA . SER A 1 231 ? 5.095 -9.076 5.388 1.00 83.56 231 SER A CA 1
ATOM 1702 C C . SER A 1 231 ? 4.703 -10.495 5.773 1.00 83.56 231 SER A C 1
ATOM 1704 O O . SER A 1 231 ? 5.046 -11.448 5.075 1.00 83.56 231 SER A O 1
ATOM 1706 N N . ALA A 1 232 ? 4.015 -10.641 6.899 1.00 74.94 232 ALA A N 1
ATOM 1707 C CA . ALA A 1 232 ? 3.514 -11.942 7.309 1.00 74.94 232 ALA A CA 1
ATOM 1708 C C . ALA A 1 232 ? 2.369 -12.381 6.391 1.00 74.94 232 ALA A C 1
ATOM 1710 O O . ALA A 1 232 ? 1.485 -11.580 6.062 1.00 74.94 232 ALA A O 1
ATOM 1711 N N . GLY A 1 233 ? 2.357 -13.661 6.023 1.00 68.75 233 GLY A N 1
ATOM 1712 C CA . GLY A 1 233 ? 1.173 -14.279 5.452 1.00 68.75 233 GLY A CA 1
ATOM 1713 C C . GLY A 1 233 ? -0.008 -14.216 6.425 1.00 68.75 233 GLY A C 1
ATOM 1714 O O . GLY A 1 233 ? 0.162 -14.041 7.639 1.00 68.75 233 GLY A O 1
ATOM 1715 N N . ALA A 1 234 ? -1.228 -14.359 5.906 1.00 62.53 234 ALA A N 1
ATOM 1716 C CA . ALA A 1 234 ? -2.394 -14.610 6.754 1.00 62.53 234 ALA A CA 1
ATOM 1717 C C . ALA A 1 234 ? -2.077 -15.794 7.686 1.00 62.53 234 ALA A C 1
ATOM 1719 O O . ALA A 1 234 ? -1.529 -16.799 7.233 1.00 62.53 234 ALA A O 1
ATOM 1720 N N . PHE A 1 235 ? -2.383 -15.662 8.980 1.00 59.75 235 PHE A N 1
ATOM 1721 C CA . PHE A 1 235 ? -2.100 -16.650 10.031 1.00 59.75 235 PHE A CA 1
ATOM 1722 C C . PHE A 1 235 ? -0.625 -16.868 10.422 1.00 59.75 235 PHE A C 1
ATOM 1724 O O . PHE A 1 235 ? -0.353 -17.664 11.321 1.00 59.75 235 PHE A O 1
ATOM 1731 N N . GLU A 1 236 ? 0.338 -16.161 9.824 1.00 65.31 236 GLU A N 1
ATOM 1732 C CA . GLU A 1 236 ? 1.766 -16.315 10.161 1.00 65.31 236 GLU A CA 1
ATOM 1733 C C . GLU A 1 236 ? 2.233 -15.370 11.280 1.00 65.31 236 GLU A C 1
ATOM 1735 O O . GLU A 1 236 ? 3.319 -15.543 11.838 1.00 65.31 236 GLU A O 1
ATOM 1740 N N . ASN A 1 237 ? 1.419 -14.371 11.641 1.00 60.91 237 ASN A N 1
ATOM 1741 C CA . ASN A 1 237 ? 1.755 -13.383 12.663 1.00 60.91 237 ASN A CA 1
ATOM 1742 C C . ASN A 1 237 ? 0.928 -13.563 13.941 1.00 60.91 237 ASN A C 1
ATOM 1744 O O . ASN A 1 237 ? -0.185 -13.059 14.064 1.00 60.91 237 ASN A O 1
ATOM 1748 N N . THR A 1 238 ? 1.518 -14.221 14.937 1.00 57.22 238 THR A N 1
ATOM 1749 C CA . THR A 1 238 ? 0.907 -14.429 16.260 1.00 57.22 238 THR A CA 1
ATOM 1750 C C . THR A 1 238 ? 1.164 -13.281 17.243 1.00 57.22 238 THR A C 1
ATOM 1752 O O . THR A 1 238 ? 0.813 -13.392 18.420 1.00 57.22 238 THR A O 1
ATOM 1755 N N . LYS A 1 239 ? 1.774 -12.160 16.814 1.00 55.03 239 LYS A N 1
ATOM 1756 C CA . LYS A 1 239 ? 1.967 -11.001 17.701 1.00 55.03 239 LYS A CA 1
ATOM 1757 C C . LYS A 1 239 ? 0.616 -10.357 18.023 1.00 55.03 239 LYS A C 1
ATOM 1759 O O . LYS A 1 239 ? 0.026 -9.655 17.209 1.00 55.03 239 LYS A O 1
ATOM 1764 N N . LEU A 1 240 ? 0.164 -10.574 19.257 1.00 43.28 240 LEU A N 1
ATOM 1765 C CA . LEU A 1 240 ? -1.072 -10.004 19.806 1.00 43.28 240 LEU A CA 1
ATOM 1766 C C . LEU A 1 240 ? -0.898 -8.557 20.289 1.00 43.28 240 LEU A C 1
ATOM 1768 O O . LEU A 1 240 ? -1.873 -7.814 20.351 1.00 43.28 240 LEU A O 1
ATOM 1772 N N . VAL A 1 241 ? 0.335 -8.165 20.624 1.00 37.72 241 VAL A N 1
ATOM 1773 C CA . VAL A 1 241 ? 0.678 -6.837 21.146 1.00 37.72 241 VAL A CA 1
ATOM 1774 C C . VAL A 1 241 ? 1.584 -6.134 20.143 1.00 37.72 241 VAL A C 1
ATOM 1776 O O . VAL A 1 241 ? 2.727 -6.540 19.931 1.00 37.72 241 VAL A O 1
ATOM 1779 N N . CYS A 1 242 ? 1.067 -5.071 19.537 1.00 44.78 242 CYS A N 1
ATOM 1780 C CA . CYS A 1 242 ? 1.882 -4.039 18.915 1.00 44.78 242 CYS A CA 1
ATOM 1781 C C . CYS A 1 242 ? 1.995 -2.885 19.914 1.00 44.78 242 CYS A C 1
ATOM 1783 O O . CYS A 1 242 ? 0.996 -2.510 20.517 1.00 44.78 242 CYS A O 1
ATOM 1785 N N . ALA A 1 243 ? 3.188 -2.313 20.088 1.00 38.38 243 ALA A N 1
ATOM 1786 C CA . ALA A 1 243 ? 3.345 -1.042 20.807 1.00 38.38 243 ALA A CA 1
ATOM 1787 C C . ALA A 1 243 ? 2.853 0.161 19.976 1.00 38.38 243 ALA A C 1
ATOM 1789 O O . ALA A 1 243 ? 2.921 1.296 20.435 1.00 38.38 243 ALA A O 1
ATOM 1790 N N . CYS A 1 244 ? 2.386 -0.089 18.751 1.00 46.66 244 CYS A N 1
ATOM 1791 C CA . CYS A 1 244 ? 1.712 0.892 17.925 1.00 46.66 244 CYS A CA 1
ATOM 1792 C C . CYS A 1 244 ? 0.262 1.051 18.393 1.00 46.66 244 CYS A C 1
ATOM 1794 O O . CYS A 1 244 ? -0.392 0.069 18.744 1.00 46.66 244 CYS A O 1
ATOM 1796 N N . SER A 1 245 ? -0.246 2.281 18.360 1.00 46.44 245 SER A N 1
ATOM 1797 C CA . SER A 1 245 ? -1.626 2.648 18.717 1.00 46.44 245 SER A CA 1
ATOM 1798 C C . SER A 1 245 ? -2.700 1.888 17.917 1.00 46.44 245 SER A C 1
ATOM 1800 O O . SER A 1 245 ? -3.883 1.957 18.240 1.00 46.44 245 SER A O 1
ATOM 1802 N N . GLY A 1 246 ? -2.301 1.181 16.852 1.00 50.78 246 GLY A N 1
ATOM 1803 C CA . GLY A 1 246 ? -3.190 0.572 15.866 1.00 50.78 246 GLY A CA 1
ATOM 1804 C C . GLY A 1 246 ? -3.825 1.600 14.933 1.00 50.78 246 GLY A C 1
ATOM 1805 O O . GLY A 1 246 ? -4.426 1.218 13.928 1.00 50.78 246 GLY A O 1
ATOM 1806 N N . ASN A 1 247 ? -3.629 2.884 15.231 1.00 48.91 247 ASN A N 1
ATOM 1807 C CA . ASN A 1 247 ? -3.766 3.941 14.264 1.00 48.91 247 ASN A CA 1
ATOM 1808 C C . ASN A 1 247 ? -2.606 3.820 13.286 1.00 48.91 247 ASN A C 1
ATOM 1810 O O . ASN A 1 247 ? -1.485 3.407 13.593 1.00 48.91 247 ASN A O 1
ATOM 1814 N N . THR A 1 248 ? -2.914 4.148 12.059 1.00 50.31 248 THR A N 1
ATOM 1815 C CA . THR A 1 248 ? -1.909 4.357 11.040 1.00 50.31 248 THR A CA 1
ATOM 1816 C C . THR A 1 248 ? -1.147 5.649 11.330 1.00 50.31 248 THR A C 1
ATOM 1818 O O . THR A 1 248 ? -1.701 6.540 11.972 1.00 50.31 248 THR A O 1
ATOM 1821 N N . LEU A 1 249 ? 0.088 5.793 10.829 1.00 47.19 249 LEU A N 1
ATOM 1822 C CA . LEU A 1 249 ? 0.837 7.062 10.933 1.00 47.19 249 LEU A CA 1
ATOM 1823 C C . LEU A 1 249 ? -0.019 8.264 10.468 1.00 47.19 249 LEU A C 1
ATOM 1825 O O . LEU A 1 249 ? 0.073 9.354 11.018 1.00 47.19 249 LEU A O 1
ATOM 1829 N N . TRP A 1 250 ? -0.911 8.015 9.507 1.00 54.03 250 TRP A N 1
ATOM 1830 C CA . TRP A 1 250 ? -1.923 8.916 8.943 1.00 54.03 250 TRP A CA 1
ATOM 1831 C C . TRP A 1 250 ? -2.946 9.418 9.966 1.00 54.03 250 TRP A C 1
ATOM 1833 O O . TRP A 1 250 ? -3.225 10.611 10.047 1.00 54.03 250 TRP A O 1
ATOM 1843 N N . GLU A 1 251 ? -3.503 8.505 10.758 1.00 52.59 251 GLU A N 1
ATOM 1844 C CA . GLU A 1 251 ? -4.481 8.810 11.806 1.00 52.59 251 GLU A CA 1
ATOM 1845 C C . GLU A 1 251 ? -3.813 9.463 13.014 1.00 52.59 251 GLU A C 1
ATOM 1847 O O . GLU A 1 251 ? -4.407 10.342 13.631 1.00 52.59 251 GLU A O 1
ATOM 1852 N N . GLU A 1 252 ? -2.570 9.090 13.328 1.00 50.88 252 GLU A N 1
ATOM 1853 C CA . GLU A 1 252 ? -1.787 9.780 14.356 1.00 50.88 252 GLU A CA 1
ATOM 1854 C C . GLU A 1 252 ? -1.474 11.225 13.939 1.00 50.88 252 GLU A C 1
ATOM 1856 O O . GLU A 1 252 ? -1.654 12.139 14.746 1.00 50.88 252 GLU A O 1
ATOM 1861 N N . ALA A 1 253 ? -1.103 11.451 12.672 1.00 45.91 253 ALA A N 1
ATOM 1862 C CA . ALA A 1 253 ? -0.856 12.781 12.111 1.00 45.91 253 ALA A CA 1
ATOM 1863 C C . ALA A 1 253 ? -2.132 13.636 12.005 1.00 45.91 253 ALA A C 1
ATOM 1865 O O . ALA A 1 253 ? -2.099 14.826 12.302 1.00 45.91 253 ALA A O 1
ATOM 1866 N N . GLN A 1 254 ? -3.277 13.056 11.623 1.00 48.12 254 GLN A N 1
ATOM 1867 C CA . GLN A 1 254 ? -4.562 13.770 11.610 1.00 48.12 254 GLN A CA 1
ATOM 1868 C C . GLN A 1 254 ? -5.091 14.069 13.017 1.00 48.12 254 GLN A C 1
ATOM 1870 O O . GLN A 1 254 ? -5.701 15.118 13.219 1.00 48.12 254 GLN A O 1
ATOM 1875 N N . ALA A 1 255 ? -4.885 13.168 13.983 1.00 50.53 255 ALA A N 1
ATOM 1876 C CA . ALA A 1 255 ? -5.266 13.410 15.371 1.00 50.53 255 ALA A CA 1
ATOM 1877 C C . ALA A 1 255 ? -4.449 14.564 15.969 1.00 50.53 255 ALA A C 1
ATOM 1879 O O . ALA A 1 255 ? -5.035 15.467 16.549 1.00 50.53 255 ALA A O 1
ATOM 1880 N N . THR A 1 256 ? -3.128 14.593 15.752 1.00 49.38 256 THR A N 1
ATOM 1881 C CA . THR A 1 256 ? -2.264 15.701 16.211 1.00 49.38 256 THR A CA 1
ATOM 1882 C C . THR A 1 256 ? -2.526 17.008 15.464 1.00 49.38 256 THR A C 1
ATOM 1884 O O . THR A 1 256 ? -2.645 18.052 16.096 1.00 49.38 256 THR A O 1
ATOM 1887 N N . ALA A 1 257 ? -2.723 16.976 14.141 1.00 50.41 257 ALA A N 1
ATOM 1888 C CA . ALA A 1 257 ? -3.025 18.179 13.355 1.00 50.41 257 ALA A CA 1
ATOM 1889 C C . ALA A 1 257 ? -4.364 18.850 13.723 1.00 50.41 257 ALA A C 1
ATOM 1891 O O . ALA A 1 257 ? -4.567 20.021 13.404 1.00 50.41 257 ALA A O 1
ATOM 1892 N N . ASN A 1 258 ? -5.273 18.127 14.387 1.00 60.69 258 ASN A N 1
ATOM 1893 C CA . ASN A 1 258 ? -6.576 18.635 14.818 1.00 60.69 258 ASN A CA 1
ATOM 1894 C C . ASN A 1 258 ? -6.669 18.896 16.324 1.00 60.69 258 ASN A C 1
ATOM 1896 O O . ASN A 1 258 ? -7.754 19.252 16.792 1.00 60.69 258 ASN A O 1
ATOM 1900 N N . THR A 1 259 ? -5.575 18.728 17.071 1.00 67.56 259 THR A N 1
ATOM 1901 C CA . THR A 1 259 ? -5.522 19.049 18.496 1.00 67.56 259 THR A CA 1
ATOM 1902 C C . THR A 1 259 ? -4.830 20.391 18.695 1.00 67.56 259 THR A C 1
ATOM 1904 O O . THR A 1 259 ? -3.748 20.637 18.167 1.00 67.56 259 THR A O 1
ATOM 1907 N N . PHE A 1 260 ? -5.453 21.278 19.464 1.00 76.56 260 PHE A N 1
ATOM 1908 C CA . PHE A 1 260 ? -4.923 22.602 19.778 1.00 76.56 260 PHE A CA 1
ATOM 1909 C C . PHE A 1 260 ? -4.796 22.781 21.284 1.00 76.56 260 PHE A C 1
ATOM 1911 O O . PHE A 1 260 ? -5.696 22.404 22.034 1.00 76.56 260 PHE A O 1
ATOM 1918 N N . ILE A 1 261 ? -3.716 23.426 21.718 1.00 80.88 261 ILE A N 1
ATOM 1919 C CA . ILE A 1 261 ? -3.522 23.906 23.084 1.00 80.88 261 ILE A CA 1
ATOM 1920 C C . ILE A 1 261 ? -3.842 25.398 23.112 1.00 80.88 261 ILE A C 1
ATOM 1922 O O . ILE A 1 261 ? -3.235 26.196 22.398 1.00 80.88 261 ILE A O 1
ATOM 1926 N N . VAL A 1 262 ? -4.798 25.782 23.957 1.00 82.19 262 VAL A N 1
ATOM 1927 C CA . VAL A 1 262 ? -5.148 27.178 24.233 1.00 82.19 262 VAL A CA 1
ATOM 1928 C C . VAL A 1 262 ? -4.583 27.555 25.592 1.00 82.19 262 VAL A C 1
ATOM 1930 O O . VAL A 1 262 ? -5.001 27.008 26.616 1.00 82.19 262 VAL A O 1
ATOM 1933 N N . THR A 1 263 ? -3.669 28.522 25.608 1.00 84.00 263 THR A N 1
ATOM 1934 C CA . THR A 1 263 ? -3.108 29.092 26.836 1.00 84.00 263 THR A CA 1
ATOM 1935 C C . THR A 1 263 ? -3.703 30.472 27.090 1.00 84.00 263 THR A C 1
ATOM 1937 O O . THR A 1 263 ? -3.805 31.299 26.186 1.00 84.00 263 THR A O 1
ATOM 1940 N N . PHE A 1 264 ? -4.089 30.735 28.335 1.00 83.44 264 PHE A N 1
ATOM 1941 C CA . PHE A 1 264 ? -4.600 32.017 28.811 1.00 83.44 264 PHE A CA 1
ATOM 1942 C C . PHE A 1 264 ? -3.576 32.709 29.703 1.00 83.44 264 PHE A C 1
ATOM 1944 O O . PHE A 1 264 ? -2.824 32.059 30.436 1.00 83.44 264 PHE A O 1
ATOM 1951 N N . LYS A 1 265 ? -3.641 34.044 29.732 1.00 84.50 265 LYS A N 1
ATOM 1952 C CA . LYS A 1 265 ? -2.849 34.853 30.665 1.00 84.50 265 LYS A CA 1
ATOM 1953 C C . LYS A 1 265 ? -3.139 34.433 32.109 1.00 84.50 265 LYS A C 1
ATOM 1955 O O . LYS A 1 265 ? -4.281 34.118 32.457 1.00 84.50 265 LYS A O 1
ATOM 1960 N N . LYS A 1 266 ? -2.120 34.468 32.974 1.00 79.81 266 LYS A N 1
ATOM 1961 C CA . LYS A 1 266 ? -2.191 33.975 34.369 1.00 79.81 266 LYS A CA 1
ATOM 1962 C C . LYS A 1 266 ? -3.300 34.610 35.220 1.00 79.81 266 LYS A C 1
ATOM 1964 O O . LYS A 1 266 ? -3.783 33.973 36.154 1.00 79.81 266 LYS A O 1
ATOM 1969 N N . ASP A 1 267 ? -3.693 35.841 34.910 1.00 82.44 267 ASP A N 1
ATOM 1970 C CA . ASP A 1 267 ? -4.730 36.620 35.591 1.00 82.44 267 ASP A CA 1
ATOM 1971 C C . ASP A 1 267 ? -6.151 36.372 35.055 1.00 82.44 267 ASP A C 1
ATOM 1973 O O . ASP A 1 267 ? -7.112 36.932 35.582 1.00 82.44 267 ASP A O 1
ATOM 1977 N N . THR A 1 268 ? -6.313 35.499 34.055 1.00 81.31 268 THR A N 1
ATOM 1978 C CA . THR A 1 268 ? -7.617 35.214 33.448 1.00 81.31 268 THR A CA 1
ATOM 1979 C C . THR A 1 268 ? -8.575 34.548 34.454 1.00 81.31 268 THR A C 1
ATOM 1981 O O . THR A 1 268 ? -8.228 33.513 35.052 1.00 81.31 268 THR A O 1
ATOM 1984 N N . PRO A 1 269 ? -9.786 35.109 34.651 1.00 83.94 269 PRO A N 1
ATOM 1985 C CA . PRO A 1 269 ? -10.825 34.513 35.490 1.00 83.94 269 PRO A CA 1
ATOM 1986 C C . PRO A 1 269 ? -11.342 33.168 34.949 1.00 83.94 269 PRO A C 1
ATOM 1988 O O . PRO A 1 269 ? -11.513 33.002 33.744 1.00 83.94 269 PRO A O 1
ATOM 1991 N N . GLU A 1 270 ? -11.655 32.217 35.837 1.00 80.75 270 GLU A N 1
ATOM 1992 C CA . GLU A 1 270 ? -12.108 30.863 35.450 1.00 80.75 270 GLU A CA 1
ATOM 1993 C C . GLU A 1 270 ? -13.391 30.867 34.609 1.00 80.75 270 GLU A C 1
ATOM 1995 O O . GLU A 1 270 ? -13.515 30.082 33.674 1.00 80.75 270 GLU A O 1
ATOM 2000 N N . ASN A 1 271 ? -14.313 31.797 34.873 1.00 81.81 271 ASN A N 1
ATOM 2001 C CA . ASN A 1 271 ? -15.555 31.922 34.109 1.00 81.81 271 ASN A CA 1
ATOM 2002 C C . ASN A 1 271 ? -15.301 32.264 32.632 1.00 81.81 271 ASN A C 1
ATOM 2004 O O . ASN A 1 271 ? -16.067 31.851 31.770 1.00 81.81 271 ASN A O 1
ATOM 2008 N N . VAL A 1 272 ? -14.219 32.989 32.333 1.00 80.81 272 VAL A N 1
ATOM 2009 C CA . VAL A 1 272 ? -13.836 33.313 30.954 1.00 80.81 272 VAL A CA 1
ATOM 2010 C C . VAL A 1 272 ? -13.293 32.066 30.257 1.00 80.81 272 VAL A C 1
ATOM 2012 O O . VAL A 1 272 ? -13.615 31.830 29.096 1.00 80.81 272 VAL A O 1
ATOM 2015 N N . ILE A 1 273 ? -12.520 31.235 30.960 1.00 81.38 273 ILE A N 1
ATOM 2016 C CA . ILE A 1 273 ? -12.011 29.962 30.428 1.00 81.38 273 ILE A CA 1
ATOM 2017 C C . ILE A 1 273 ? -13.180 29.012 30.133 1.00 81.38 273 ILE A C 1
ATOM 2019 O O . ILE A 1 273 ? -13.234 28.431 29.051 1.00 81.38 273 ILE A O 1
ATOM 2023 N N . ASP A 1 274 ? -14.157 28.926 31.039 1.00 84.38 274 ASP A N 1
ATOM 2024 C CA . ASP A 1 274 ? -15.362 28.106 30.861 1.00 84.38 274 ASP A CA 1
ATOM 2025 C C . ASP A 1 274 ? -16.210 28.567 29.661 1.00 84.38 274 ASP A C 1
ATOM 2027 O O . ASP A 1 274 ? -16.724 27.741 28.908 1.00 84.38 274 ASP A O 1
ATOM 2031 N N . GLU A 1 275 ? -16.323 29.879 29.423 1.00 83.19 275 GLU A N 1
ATOM 2032 C CA . GLU A 1 275 ? -16.986 30.412 28.226 1.00 83.19 275 GLU A CA 1
ATOM 2033 C C . GLU A 1 275 ? -16.271 30.013 26.928 1.00 83.19 275 GLU A C 1
ATOM 2035 O O . GLU A 1 275 ? -16.929 29.746 25.923 1.00 83.19 275 GLU A O 1
ATOM 2040 N N . HIS A 1 276 ? -14.935 29.965 26.926 1.00 80.25 276 HIS A N 1
ATOM 2041 C CA . HIS A 1 276 ? -14.162 29.559 25.748 1.00 80.25 276 HIS A CA 1
ATOM 2042 C C . HIS A 1 276 ? -14.228 28.048 25.519 1.00 80.25 276 HIS A C 1
ATOM 2044 O O . HIS A 1 276 ? -14.371 27.628 24.374 1.00 80.25 276 HIS A O 1
ATOM 2050 N N . ILE A 1 277 ? -14.217 27.249 26.589 1.00 82.31 277 ILE A N 1
ATOM 2051 C CA . ILE A 1 277 ? -14.497 25.808 26.527 1.00 82.31 277 ILE A CA 1
ATOM 2052 C C . ILE A 1 277 ? -15.863 25.573 25.885 1.00 82.31 277 ILE A C 1
ATOM 2054 O O . ILE A 1 277 ? -15.971 24.830 24.914 1.00 82.31 277 ILE A O 1
ATOM 2058 N N . LYS A 1 278 ? -16.892 26.282 26.356 1.00 82.62 278 LYS A N 1
ATOM 2059 C CA . LYS A 1 278 ? -18.244 26.136 25.822 1.00 82.62 278 LYS A CA 1
ATOM 2060 C C . LYS A 1 278 ? -18.338 26.531 24.347 1.00 82.62 278 LYS A C 1
ATOM 2062 O O . LYS A 1 278 ? -18.999 25.844 23.583 1.00 82.62 278 LYS A O 1
ATOM 2067 N N . LYS A 1 279 ? -17.650 27.596 23.920 1.00 80.81 279 LYS A N 1
ATOM 2068 C CA . LYS A 1 279 ? -17.580 27.976 22.495 1.00 80.81 279 LYS A CA 1
ATOM 2069 C C . LYS A 1 279 ? -16.955 26.882 21.632 1.00 80.81 279 LYS A C 1
ATOM 2071 O O . LYS A 1 279 ? -17.402 26.681 20.509 1.00 80.81 279 LYS A O 1
ATOM 2076 N N . VAL A 1 280 ? -15.933 26.199 22.145 1.00 77.00 280 VAL A N 1
ATOM 2077 C CA . VAL A 1 280 ? -15.295 25.071 21.456 1.00 77.00 280 VAL A CA 1
ATOM 2078 C C . VAL A 1 280 ? -16.246 23.881 21.371 1.00 77.00 280 VAL A C 1
ATOM 2080 O O . VAL A 1 280 ? -16.408 23.320 20.292 1.00 77.00 280 VAL A O 1
ATOM 2083 N N . GLU A 1 281 ? -16.928 23.540 22.464 1.00 80.19 281 GLU A N 1
ATOM 2084 C CA . GLU A 1 281 ? -17.925 22.462 22.490 1.00 80.19 281 GLU A CA 1
ATOM 2085 C C . GLU A 1 281 ? -19.121 22.751 21.565 1.00 80.19 281 GLU A C 1
ATOM 2087 O O . GLU A 1 281 ? -19.535 21.881 20.799 1.00 80.19 281 GLU A O 1
ATOM 2092 N N . ASP A 1 282 ? -19.632 23.987 21.567 1.00 78.50 282 ASP A N 1
ATOM 2093 C CA . ASP A 1 282 ? -20.726 24.443 20.698 1.00 78.50 282 ASP A CA 1
ATOM 2094 C C . ASP A 1 282 ? -20.324 24.430 19.208 1.00 78.50 282 ASP A C 1
ATOM 2096 O O . ASP A 1 282 ? -21.169 24.223 18.335 1.00 78.50 282 ASP A O 1
ATOM 2100 N N . ALA A 1 283 ? -19.033 24.615 18.908 1.00 69.62 283 ALA A N 1
ATOM 2101 C CA . ALA A 1 283 ? -18.464 24.498 17.564 1.00 69.62 283 ALA A CA 1
ATOM 2102 C C . ALA A 1 283 ? -18.152 23.043 17.154 1.00 69.62 283 ALA A C 1
ATOM 2104 O O . ALA A 1 283 ? -17.657 22.803 16.054 1.00 69.62 283 ALA A O 1
ATOM 2105 N N . GLY A 1 284 ? -18.458 22.064 18.013 1.00 67.62 284 GLY A N 1
ATOM 2106 C CA . GLY A 1 284 ? -18.230 20.641 17.756 1.00 67.62 284 GLY A CA 1
ATOM 2107 C C . GLY A 1 284 ? -16.824 20.145 18.106 1.00 67.62 284 GLY A C 1
ATOM 2108 O O . GLY A 1 284 ? -16.492 19.006 17.782 1.00 67.62 284 GLY A O 1
ATOM 2109 N N . GLY A 1 285 ? -16.003 20.967 18.765 1.00 73.62 285 GLY A N 1
ATOM 2110 C CA . GLY A 1 285 ? -14.715 20.563 19.319 1.00 73.62 285 GLY A CA 1
ATOM 2111 C C . GLY A 1 285 ? -14.871 19.783 20.627 1.00 73.62 285 GLY A C 1
ATOM 2112 O O . GLY A 1 285 ? -15.798 20.004 21.405 1.00 73.62 285 GLY A O 1
ATOM 2113 N N . LYS A 1 286 ? -13.949 18.858 20.895 1.00 78.62 286 LYS A N 1
ATOM 2114 C CA . LYS A 1 286 ? -13.943 18.029 22.106 1.00 78.62 286 LYS A CA 1
ATOM 2115 C C . LYS A 1 286 ? -12.777 18.417 23.009 1.00 78.62 286 LYS A C 1
ATOM 2117 O O . LYS A 1 286 ? -11.630 18.277 22.602 1.00 78.62 286 LYS A O 1
ATOM 2122 N N . ILE A 1 287 ? -13.056 18.854 24.236 1.00 81.31 287 ILE A N 1
ATOM 2123 C CA . ILE A 1 287 ? -12.013 19.165 25.225 1.00 81.31 287 ILE A CA 1
ATOM 2124 C C . ILE A 1 287 ? -11.333 17.874 25.689 1.00 81.31 287 ILE A C 1
ATOM 2126 O O . ILE A 1 287 ? -12.007 16.922 26.089 1.00 81.31 287 ILE A O 1
ATOM 2130 N N . GLU A 1 288 ? -10.003 17.848 25.665 1.00 79.00 288 GLU A N 1
ATOM 2131 C CA . GLU A 1 288 ? -9.216 16.698 26.115 1.00 79.00 288 GLU A CA 1
ATOM 2132 C C . GLU A 1 288 ? -8.670 16.898 27.526 1.00 79.00 288 GLU A C 1
ATOM 2134 O O . GLU A 1 288 ? -8.867 16.052 28.403 1.00 79.00 288 GLU A O 1
ATOM 2139 N N . HIS A 1 289 ? -8.000 18.025 27.770 1.00 81.31 289 HIS A N 1
ATOM 2140 C CA . HIS A 1 289 ? -7.377 18.306 29.057 1.00 81.31 289 HIS A CA 1
ATOM 2141 C C . HIS A 1 289 ? -7.521 19.772 29.455 1.00 81.31 289 HIS A C 1
ATOM 2143 O O . HIS A 1 289 ? -7.484 20.659 28.612 1.00 81.31 289 HIS A O 1
ATOM 2149 N N . ARG A 1 290 ? -7.646 20.042 30.759 1.00 84.25 290 ARG A N 1
ATOM 2150 C CA . ARG A 1 290 ? -7.653 21.401 31.317 1.00 84.25 290 ARG A CA 1
ATOM 2151 C C . ARG A 1 290 ? -6.444 21.595 32.225 1.00 84.25 290 ARG A C 1
ATOM 2153 O O . ARG A 1 290 ? -6.270 20.865 33.198 1.00 84.25 290 ARG A O 1
ATOM 2160 N N . TYR A 1 291 ? -5.647 22.614 31.933 1.00 82.38 291 TYR A N 1
ATOM 2161 C CA . TYR A 1 291 ? -4.475 23.013 32.701 1.00 82.38 291 TYR A CA 1
ATOM 2162 C C . TYR A 1 291 ? -4.863 24.156 33.647 1.00 82.38 291 TYR A C 1
ATOM 2164 O O . TYR A 1 291 ? -5.268 25.220 33.193 1.00 82.38 291 TYR A O 1
ATOM 2172 N N . ASN A 1 292 ? -4.739 23.948 34.962 1.00 76.25 292 ASN A N 1
ATOM 2173 C CA . ASN A 1 292 ? -5.071 24.961 35.983 1.00 76.25 292 ASN A CA 1
ATOM 2174 C C . ASN A 1 292 ? -3.918 25.222 36.977 1.00 76.25 292 ASN A C 1
ATOM 2176 O O . ASN A 1 292 ? -4.116 25.884 37.994 1.00 76.25 292 ASN A O 1
ATOM 2180 N N . ALA A 1 293 ? -2.732 24.653 36.733 1.00 70.75 293 ALA A N 1
ATOM 2181 C CA . ALA A 1 293 ? -1.611 24.678 37.675 1.00 70.75 293 ALA A CA 1
ATOM 2182 C C . ALA A 1 293 ? -0.573 25.756 37.312 1.00 70.75 293 ALA A C 1
ATOM 2184 O O . ALA A 1 293 ? -0.724 26.916 37.680 1.00 70.75 293 ALA A O 1
ATOM 2185 N N . ALA A 1 294 ? 0.495 25.384 36.600 1.00 68.44 294 ALA A N 1
ATOM 2186 C CA . ALA A 1 294 ? 1.539 26.322 36.173 1.00 68.44 294 ALA A CA 1
ATOM 2187 C C . ALA A 1 294 ? 1.134 27.152 34.938 1.00 68.44 294 ALA A C 1
ATOM 2189 O O . ALA A 1 294 ? 1.644 28.254 34.737 1.00 68.44 294 ALA A O 1
ATOM 2190 N N . ILE A 1 295 ? 0.211 26.612 34.141 1.00 74.75 295 ILE A N 1
ATOM 2191 C CA . ILE A 1 295 ? -0.338 27.181 32.910 1.00 74.75 295 ILE A CA 1
ATOM 2192 C C . ILE A 1 295 ? -1.862 27.108 33.046 1.00 74.75 295 ILE A C 1
ATOM 2194 O O . ILE A 1 295 ? -2.376 26.075 33.486 1.00 74.75 295 ILE A O 1
ATOM 2198 N N . LYS A 1 296 ? -2.564 28.202 32.723 1.00 81.69 296 LYS A N 1
ATOM 2199 C CA . LYS A 1 296 ? -4.028 28.232 32.627 1.00 81.69 296 LYS A CA 1
ATOM 2200 C C . LYS A 1 296 ? -4.423 27.990 31.179 1.00 81.69 296 LYS A C 1
ATOM 2202 O O . LYS A 1 296 ? -4.025 28.763 30.316 1.00 81.69 296 LYS A O 1
ATOM 2207 N N . GLY A 1 297 ? -5.183 26.941 30.900 1.00 85.00 297 GLY A N 1
ATOM 2208 C CA . GLY A 1 297 ? -5.467 26.557 29.523 1.00 85.00 297 GLY A CA 1
ATOM 2209 C C . GLY A 1 297 ? -6.305 25.306 29.380 1.00 85.00 297 GLY A C 1
ATOM 2210 O O . GLY A 1 297 ? -6.683 24.669 30.362 1.00 85.00 297 GLY A O 1
ATOM 2211 N N . PHE A 1 298 ? -6.558 24.929 28.137 1.00 85.19 298 PHE A N 1
ATOM 2212 C CA . PHE A 1 298 ? -7.126 23.632 27.804 1.00 85.19 298 PHE A CA 1
ATOM 2213 C C . PHE A 1 298 ? -6.642 23.162 26.433 1.00 85.19 298 PHE A C 1
ATOM 2215 O O . PHE A 1 298 ? -6.307 23.982 25.579 1.00 85.19 298 PHE A O 1
ATOM 2222 N N . SER A 1 299 ? -6.611 21.849 26.231 1.00 82.69 299 SER A N 1
ATOM 2223 C CA . SER A 1 299 ? -6.441 21.231 24.922 1.00 82.69 299 SER A CA 1
ATOM 2224 C C . SER A 1 299 ? -7.782 20.742 24.384 1.00 82.69 299 SER A C 1
ATOM 2226 O O . SER A 1 299 ? -8.662 20.335 25.153 1.00 82.69 299 SER A O 1
ATOM 2228 N N . TYR A 1 300 ? -7.965 20.802 23.069 1.00 79.12 300 TYR A N 1
ATOM 2229 C CA . TYR A 1 300 ? -9.174 20.312 22.413 1.00 79.12 300 TYR A CA 1
ATOM 2230 C C . TYR A 1 300 ? -8.890 19.755 21.019 1.00 79.12 300 TYR A C 1
ATOM 2232 O O . TYR A 1 300 ? -7.963 20.208 20.357 1.00 79.12 300 TYR A O 1
ATOM 2240 N N . MET A 1 301 ? -9.726 18.815 20.574 1.00 71.19 301 MET A N 1
ATOM 2241 C CA . MET A 1 301 ? -9.683 18.181 19.254 1.00 71.19 301 MET A CA 1
ATOM 2242 C C . MET A 1 301 ? -10.870 18.660 18.392 1.00 71.19 301 MET A C 1
ATOM 2244 O O . MET A 1 301 ? -12.019 18.520 18.819 1.00 71.19 301 MET A O 1
ATOM 2248 N N . GLY A 1 302 ? -10.625 19.210 17.195 1.00 63.12 302 GLY A N 1
ATOM 2249 C CA . GLY A 1 302 ? -11.669 19.629 16.236 1.00 63.12 302 GLY A CA 1
ATOM 2250 C C . GLY A 1 302 ? -11.327 20.880 15.402 1.00 63.12 302 GLY A C 1
ATOM 2251 O O . GLY A 1 302 ? -10.674 21.797 15.891 1.00 63.12 302 GLY A O 1
ATOM 2252 N N . GLY A 1 303 ? -11.761 20.903 14.130 1.00 56.72 303 GLY A N 1
ATOM 2253 C CA . GLY A 1 303 ? -11.301 21.819 13.066 1.00 56.72 303 GLY A CA 1
ATOM 2254 C C . GLY A 1 303 ? -11.658 23.316 13.178 1.00 56.72 303 GLY A C 1
ATOM 2255 O O . GLY A 1 303 ? -12.552 23.704 13.929 1.00 56.72 303 GLY A O 1
ATOM 2256 N N . GLU A 1 304 ? -10.902 24.130 12.414 1.00 50.12 304 GLU A N 1
ATOM 2257 C CA . GLU A 1 304 ? -10.946 25.587 12.090 1.00 50.12 304 GLU A CA 1
ATOM 2258 C C . GLU A 1 304 ? -11.581 26.601 13.078 1.00 50.12 304 GLU A C 1
ATOM 2260 O O . GLU A 1 304 ? -11.835 27.756 12.735 1.00 50.12 304 GLU A O 1
ATOM 2265 N N . SER A 1 305 ? -11.748 26.247 14.349 1.00 52.31 305 SER A N 1
ATOM 2266 C CA . SER A 1 305 ? -12.311 27.130 15.385 1.00 52.31 305 SER A CA 1
ATOM 2267 C C . SER A 1 305 ? -11.280 28.108 15.973 1.00 52.31 305 SER A C 1
ATOM 2269 O O . SER A 1 305 ? -11.621 29.008 16.745 1.00 52.31 305 SER A O 1
ATOM 2271 N N . VAL A 1 306 ? -10.008 27.976 15.577 1.00 53.62 306 VAL A N 1
ATOM 2272 C CA . VAL A 1 306 ? -8.872 28.787 16.053 1.00 53.62 306 VAL A CA 1
ATOM 2273 C C . VAL A 1 306 ? -9.072 30.279 15.767 1.00 53.62 306 VAL A C 1
ATOM 2275 O O . VAL A 1 306 ? -8.708 31.125 16.586 1.00 53.62 306 VAL A O 1
ATOM 2278 N N . SER A 1 307 ? -9.698 30.616 14.635 1.00 52.88 307 SER A N 1
ATOM 2279 C CA . SER A 1 307 ? -9.899 32.003 14.197 1.00 52.88 307 SER A CA 1
ATOM 2280 C C . SER A 1 307 ? -10.861 32.799 15.093 1.00 52.88 307 SER A C 1
ATOM 2282 O O . SER A 1 307 ? -10.707 34.011 15.218 1.00 52.88 307 SER A O 1
ATOM 2284 N N . ALA A 1 308 ? -11.810 32.134 15.764 1.00 52.66 308 ALA A N 1
ATOM 2285 C CA . ALA A 1 308 ? -12.759 32.772 16.683 1.00 52.66 308 ALA A CA 1
ATOM 2286 C C . ALA A 1 308 ? -12.209 32.930 18.116 1.00 52.66 308 ALA A C 1
ATOM 2288 O O . ALA A 1 308 ? -12.712 33.745 18.893 1.00 52.66 308 ALA A O 1
ATOM 2289 N N . LEU A 1 309 ? -11.185 32.149 18.476 1.00 58.19 309 LEU A N 1
ATOM 2290 C CA . LEU A 1 309 ? -10.543 32.177 19.795 1.00 58.19 309 LEU A CA 1
ATOM 2291 C C . LEU A 1 309 ? -9.355 33.149 19.840 1.00 58.19 309 LEU A C 1
ATOM 2293 O O . LEU A 1 309 ? -9.107 33.760 20.879 1.00 58.19 309 LEU A O 1
ATOM 2297 N N . SER A 1 310 ? -8.657 33.345 18.716 1.00 55.84 310 SER A N 1
ATOM 2298 C CA . SER A 1 310 ? -7.489 34.235 18.611 1.00 55.84 310 SER A CA 1
ATOM 2299 C C . SER A 1 310 ? -7.817 35.726 18.773 1.00 55.84 310 SER A C 1
ATOM 2301 O O . SER A 1 310 ? -6.921 36.529 19.024 1.00 55.84 310 SER A O 1
ATOM 2303 N N . SER A 1 311 ? -9.094 36.112 18.674 1.00 56.72 311 SER A N 1
ATOM 2304 C CA . SER A 1 311 ? -9.558 37.493 18.859 1.00 56.72 311 SER A CA 1
ATOM 2305 C C . SER A 1 311 ? -9.849 37.878 20.318 1.00 56.72 311 SER A C 1
ATOM 2307 O O . SER A 1 311 ? -10.311 38.990 20.573 1.00 56.72 311 SER A O 1
ATOM 2309 N N . SER A 1 312 ? -9.650 36.971 21.278 1.00 66.25 312 SER A N 1
ATOM 2310 C CA . SER A 1 312 ? -9.934 37.213 22.698 1.00 66.25 312 SER A CA 1
ATOM 2311 C C . SER A 1 312 ? -8.733 37.828 23.421 1.00 66.25 312 SER 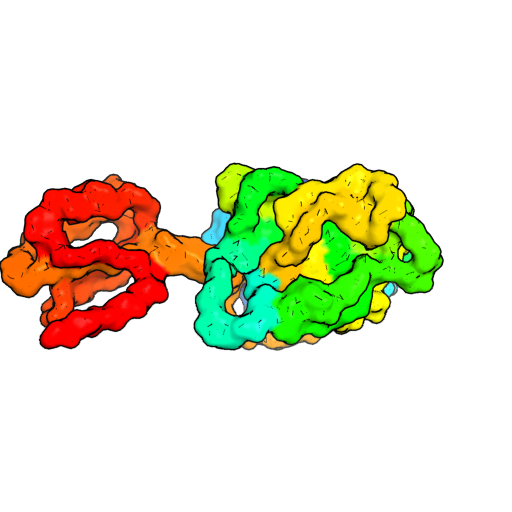A C 1
ATOM 2313 O O . SER A 1 312 ? -7.634 37.283 23.385 1.00 66.25 312 SER A O 1
ATOM 2315 N N . GLU A 1 313 ? -8.939 38.933 24.145 1.00 71.19 313 GLU A N 1
ATOM 2316 C CA . GLU A 1 313 ? -7.878 39.666 24.865 1.00 71.19 313 GLU A CA 1
ATOM 2317 C C . GLU A 1 313 ? -7.198 38.837 25.980 1.00 71.19 313 GLU A C 1
ATOM 2319 O O . GLU A 1 313 ? -6.086 39.152 26.419 1.00 71.19 313 GLU A O 1
ATOM 2324 N N . HIS A 1 314 ? -7.850 37.761 26.429 1.00 73.25 314 HIS A N 1
ATOM 2325 C CA . HIS A 1 314 ? -7.393 36.893 27.517 1.00 73.25 314 HIS A CA 1
ATOM 2326 C C . HIS A 1 314 ? -6.572 35.681 27.053 1.00 73.25 314 HIS A C 1
ATOM 2328 O O . HIS A 1 314 ? -5.906 35.047 27.875 1.00 73.25 314 HIS A O 1
ATOM 2334 N N . VAL A 1 315 ? -6.603 35.363 25.757 1.00 74.44 315 VAL A N 1
ATOM 2335 C CA . VAL A 1 315 ? -5.833 34.255 25.181 1.00 74.44 315 VAL A CA 1
ATOM 2336 C C . VAL A 1 315 ? -4.394 34.722 24.960 1.00 74.44 315 VAL A C 1
ATOM 2338 O O . VAL A 1 315 ? -4.147 35.766 24.360 1.00 74.44 315 VAL A O 1
ATOM 2341 N N . GLU A 1 316 ? -3.440 33.974 25.505 1.00 76.69 316 GLU A N 1
ATOM 2342 C CA . GLU A 1 316 ? -2.002 34.236 25.395 1.00 76.69 316 GLU A CA 1
ATOM 2343 C C . GLU A 1 316 ? -1.417 33.573 24.144 1.00 76.69 316 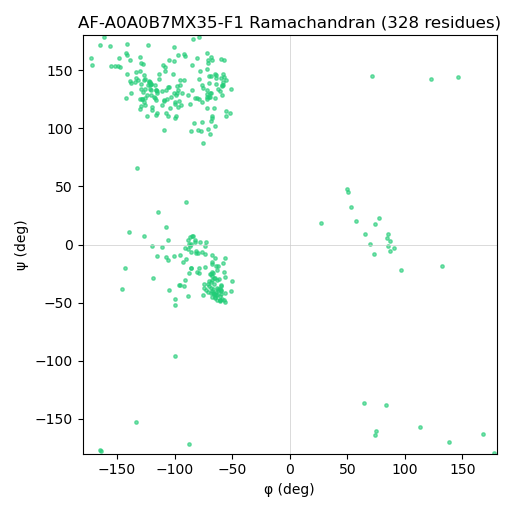GLU A C 1
ATOM 2345 O O . GLU A 1 316 ? -0.672 34.209 23.400 1.00 76.69 316 GLU A O 1
ATOM 2350 N N . SER A 1 317 ? -1.794 32.322 23.874 1.00 76.69 317 SER A N 1
ATOM 2351 C CA . SER A 1 317 ? -1.402 31.609 22.659 1.00 76.69 317 SER A CA 1
ATOM 2352 C C . SER A 1 317 ? -2.396 30.505 22.307 1.00 76.69 317 SER A C 1
ATOM 2354 O O . SER A 1 317 ? -3.084 29.957 23.172 1.00 76.69 317 SER A O 1
ATOM 2356 N N . ILE A 1 318 ? -2.460 30.183 21.015 1.00 75.31 318 ILE A N 1
ATOM 2357 C CA . ILE A 1 318 ? -3.087 28.964 20.507 1.00 75.31 318 ILE A CA 1
ATOM 2358 C C . ILE A 1 318 ? -2.050 28.284 19.626 1.00 75.31 318 ILE A C 1
ATOM 2360 O O . ILE A 1 318 ? -1.552 28.899 18.682 1.00 75.31 318 ILE A O 1
ATOM 2364 N N . GLU A 1 319 ? -1.715 27.043 19.941 1.00 73.12 319 GLU A N 1
ATOM 2365 C CA . GLU A 1 319 ? -0.741 26.251 19.194 1.00 73.12 319 GLU A CA 1
ATOM 2366 C C . GLU A 1 319 ? -1.312 24.875 18.864 1.00 73.12 319 GLU A C 1
ATOM 2368 O O . GLU A 1 319 ? -2.163 24.363 19.591 1.00 73.12 319 GLU A O 1
ATOM 2373 N N . ALA A 1 320 ? -0.890 24.301 17.738 1.00 68.50 320 ALA A N 1
ATOM 2374 C CA . ALA A 1 320 ? -1.213 22.917 17.420 1.00 68.50 320 ALA A CA 1
ATOM 2375 C C . ALA A 1 320 ? -0.396 21.999 18.342 1.00 68.50 320 ALA A C 1
ATOM 2377 O O . ALA A 1 320 ? 0.807 22.209 18.527 1.00 68.50 320 ALA A O 1
ATOM 2378 N N . ASP A 1 321 ? -1.051 21.004 18.930 1.00 59.25 321 ASP A N 1
ATOM 2379 C CA . ASP A 1 321 ? -0.422 20.049 19.836 1.00 59.25 321 ASP A CA 1
ATOM 2380 C C . ASP A 1 321 ? 0.573 19.178 19.049 1.00 59.25 321 ASP A C 1
ATOM 2382 O O . ASP A 1 321 ? 0.192 18.387 18.186 1.00 59.25 321 ASP A O 1
ATOM 2386 N N . GLY A 1 322 ? 1.872 19.395 19.282 1.00 53.78 322 GLY A N 1
ATOM 2387 C CA . GLY A 1 322 ? 2.968 18.753 18.545 1.00 53.78 322 GLY A CA 1
ATOM 2388 C C . GLY A 1 322 ? 4.067 19.703 18.049 1.00 53.78 322 GLY A C 1
ATOM 2389 O O . GLY A 1 322 ? 5.187 19.252 17.806 1.00 53.78 322 GLY A O 1
ATOM 2390 N N . GLU A 1 323 ? 3.819 21.017 17.960 1.00 43.25 323 GLU A N 1
ATOM 2391 C CA . GLU A 1 323 ? 4.890 22.003 17.745 1.00 43.25 323 GLU A CA 1
ATOM 2392 C C . GLU A 1 323 ? 5.525 22.403 19.085 1.00 43.25 323 GLU A C 1
ATOM 2394 O O . GLU A 1 323 ? 5.048 23.298 19.777 1.00 43.25 323 GLU A O 1
ATOM 2399 N N . VAL A 1 324 ? 6.659 21.800 19.453 1.00 37.50 324 VAL A N 1
ATOM 2400 C CA . VAL A 1 324 ? 7.458 22.315 20.578 1.00 37.50 324 VAL A CA 1
ATOM 2401 C C . VAL A 1 324 ? 8.211 23.565 20.119 1.00 37.50 324 VAL A C 1
ATOM 2403 O O . VAL A 1 324 ? 9.363 23.498 19.690 1.00 37.50 324 VAL A O 1
ATOM 2406 N N . LYS A 1 325 ? 7.584 24.739 20.228 1.00 40.22 325 LYS A N 1
ATOM 2407 C CA . LYS A 1 325 ? 8.317 26.008 20.187 1.00 40.22 325 LYS A CA 1
ATOM 2408 C C . LYS A 1 325 ? 8.923 26.232 21.562 1.00 40.22 325 LYS A C 1
ATOM 2410 O O . LYS A 1 325 ? 8.261 26.687 22.490 1.00 40.22 325 LYS A O 1
ATOM 2415 N N . THR A 1 326 ? 10.204 25.899 21.714 1.00 35.50 326 THR A N 1
ATOM 2416 C CA . THR A 1 326 ? 10.960 26.295 22.905 1.00 35.50 326 THR A CA 1
ATOM 2417 C C . THR A 1 326 ? 10.867 27.813 23.037 1.00 35.50 326 THR A C 1
ATOM 2419 O O . THR A 1 326 ? 11.426 28.532 22.204 1.00 35.50 326 THR A O 1
ATOM 2422 N N . GLN A 1 327 ? 10.142 28.299 24.050 1.00 36.62 327 GLN A N 1
ATOM 2423 C CA . GLN A 1 327 ? 10.102 29.719 24.384 1.00 36.62 327 GLN A CA 1
ATOM 2424 C C . GLN A 1 327 ? 11.542 30.210 24.528 1.00 36.62 327 GLN A C 1
ATOM 2426 O O . GLN A 1 327 ? 12.275 29.783 25.421 1.00 36.62 327 GLN A O 1
ATOM 2431 N N . THR A 1 328 ? 11.968 31.079 23.616 1.00 33.31 328 THR A N 1
ATOM 2432 C CA . THR A 1 328 ? 13.247 31.766 23.734 1.00 33.31 328 THR A CA 1
ATOM 2433 C C . THR A 1 328 ? 13.087 32.760 24.877 1.00 33.31 328 THR A C 1
ATOM 2435 O O . THR A 1 328 ? 12.459 33.804 24.721 1.00 33.31 328 THR A O 1
ATOM 2438 N N . THR A 1 329 ? 13.577 32.405 26.061 1.00 32.69 329 THR A N 1
ATOM 2439 C CA . THR A 1 329 ? 13.685 33.348 27.174 1.00 32.69 329 THR A CA 1
ATOM 2440 C C . THR A 1 329 ? 14.699 34.420 26.789 1.00 32.69 329 THR A C 1
ATOM 2442 O O . THR A 1 329 ? 15.862 34.094 26.538 1.00 32.69 329 THR A O 1
ATOM 2445 N N . ALA A 1 330 ? 14.227 35.664 26.700 1.00 32.84 330 ALA A N 1
ATOM 2446 C CA . ALA A 1 330 ? 15.058 36.865 26.667 1.00 32.84 330 ALA A CA 1
ATOM 2447 C C . ALA A 1 330 ? 15.787 37.078 28.003 1.00 32.84 330 ALA A C 1
ATOM 2449 O O . ALA A 1 330 ? 15.231 36.664 29.049 1.00 32.84 330 ALA A O 1
#

Secondary structure (DSSP, 8-state):
--SS-EEEEEEE---SHHHHHHHHHHHTTSTTEEEEEEETTTTEEEEEESS-HHHHHHHHHTTT--EEEEEEEPSTTS----EEEEEEE---S-TTS---TT-EEEEEEEE-SSS-EEEEEEEESPPSEEEEEEEES----TTGGGGG-SB--TT-PPP-SSSSSS-TTEEEEEEE-TTSEEEEEEEESS--HHHHTT-EEEEESS---S--SSSSTT--SEEEEEEEEE-PBTTT------SS-SS-HHHHHHHHHTEEEEEE-TT--HHHHHHHHHHHHHTT-EEEEEEESSSEEEEEE-SSTHHHHTT-TTEEEEEETT--------

Organism: NCBI:txid35722

Radius of gyration: 23.25 Å; Cα contacts (8 Å, |Δi|>4): 765; chains: 1; bounding box: 44×65×63 Å

pLDDT: mean 80.89, std 15.42, range [32.69, 97.94]

Foldseek 3Di:
DAPFKKKWKKQKDADDPVLVVQLCVLLVPQPFFDDWDQDRVLSMIMTIGRDDPVSSQVSSCVSVIQMDTAAMAEPPPQDFQFKKKWKKDFAALDPPDDTDPFWIKMWIWGCRHPQKIKIKIKIADAAFAKKWKWWAPAQDCNHHVVVQHAGAAPPPDAAAQQAPDGGLGRNFIWGADNRRITIDIDMHRSDGLVNRQRHKMFIANAGQCRDDPDRHSPRHDTGMMTGIHGHAHVVRGPPSDDPDPSDDPNVVVLQQQQKKKWFFDPPDDPVVQVVVVVLCVVVVKAWDDADDDPTGITMIGHDDCVVVVVPDPGTPDMDRRPDPPPPPDD

Nearest PDB structures (foldseek):
  6fp6-assembly7_N  TM=9.155E-01  e=4.911E-26  Homo sapiens
  6fp6-assembly4_H  TM=9.133E-01  e=6.144E-26  Homo sapiens
  6fp6-assembly1_B  TM=9.071E-01  e=6.144E-26  Homo sapiens
  6fp6-assembly8_P  TM=9.152E-01  e=1.882E-25  Homo sapiens
  3cqp-assembly2_B  TM=8.766E-01  e=1.295E-12  Homo sapiens

Solvent-accessible surface area (backbone atoms only — not comparable to full-atom values): 17673 Å² total; per-residue (Å²): 114,55,96,59,62,30,30,41,29,29,38,36,71,42,90,52,73,66,47,53,50,54,50,51,57,50,51,78,69,40,76,44,55,76,50,70,49,78,40,65,92,76,21,32,36,41,39,32,25,24,45,48,69,68,59,53,48,51,58,52,34,76,73,78,33,53,50,36,84,54,17,38,34,36,58,92,92,68,64,79,61,39,29,31,37,25,60,25,31,58,55,60,70,51,92,83,58,86,65,74,77,75,40,38,34,41,36,38,38,38,21,57,43,100,54,37,21,40,36,46,34,41,36,36,55,49,73,60,43,46,24,15,35,33,28,23,58,30,46,38,56,78,46,11,50,76,48,13,64,56,58,23,42,95,80,73,60,59,37,27,63,10,62,89,45,40,29,55,17,38,61,29,64,34,54,24,37,92,84,10,44,23,61,41,73,47,80,24,70,70,44,47,51,81,79,44,55,57,11,17,42,36,32,22,70,28,47,42,68,42,61,37,98,47,80,66,26,82,9,68,59,64,59,29,27,25,48,23,35,84,39,44,34,45,92,65,57,85,77,86,76,65,97,60,90,45,58,49,75,67,53,53,49,52,54,35,75,31,20,35,38,39,34,35,44,87,84,57,56,67,71,61,53,52,52,52,52,48,53,38,47,76,71,67,27,44,78,75,48,75,41,79,76,98,50,37,35,37,30,32,40,49,76,89,57,61,74,76,52,74,75,40,93,54,51,69,48,75,45,55,49,84,68,85,74,78,80,81,81,129

InterPro domains:
  IPR001424 Superoxide dismutase, copper/zinc binding domain [PF00080] (104-228)
  IPR001424 Superoxide dismutase, copper/zinc binding domain [PR00068] (132-154)
  IPR001424 Superoxide dismutase, copper/zinc binding domain [PR00068] (167-176)
  IPR001424 Superoxide dismutase, copper/zinc binding domain [cd00305] (104-226)
  IPR006121 Heavy metal-associated domain, HMA [PF00403] (10-65)
  IPR006121 Heavy metal-associated domain, HMA [PS50846] (5-68)
  IPR006121 Heavy metal-associated domain, HMA [cd00371] (9-67)
  IPR010259 Peptidase S8 propeptide/proteinase inhibitor I9 [PF05922] (259-327)
  IPR018152 Superoxide dismutase, copper/zinc, binding site [PS00087] (132-142)
  IPR024134 Superoxide dismutase (Cu/Zn) / superoxide dismutase copper chaperone [PTHR10003] (8-258)
  IPR036163 Heavy metal-associated domain superfamily [SSF55008] (4-71)
  IPR036423 Superoxide dismutase-like, copper/zinc binding domain superfamily [G3DSA:2.60.40.200] (95-235)
  IPR036423 Superoxide dismutase-like, copper/zinc binding domain superfamily [SSF49329] (98-254)
  IPR037045 Peptidase S8 propeptide/proteinase inhibitor I9 superfamily [G3DSA:3.30.70.80] (255-327)

Mean predicted aligned error: 13.26 Å